Protein AF-A0A518H6C1-F1 (afdb_monomer_lite)

Foldseek 3Di:
DDPVVVVVLVLLLVLLVLLLVVLVCLLVFDWAFLCSNCSLLVVQLPLVCLLVLLLLLLVVLLVVCVVVVHDPQLNVLSVQLSVLSVVCVVPNDPVSLVVLVVSLVVLVCVQFDFDQDPVGTDTHGDDDLSSQLNSLSSVLVNDVVCSSVSNSVSLSSVQVVQDDDDDRGRHSSSSVSSVSSSVSSCVVSVPD

Organism: NCBI:txid2527974

Sequence (192 aa):
MSPKAKDQGDRKAALVEKLSALAEGLRRGEDLPISRVTPLKSLCQDREAAAPFALSLLRMVGRDLRAKRRPRRYRMLVEQAAK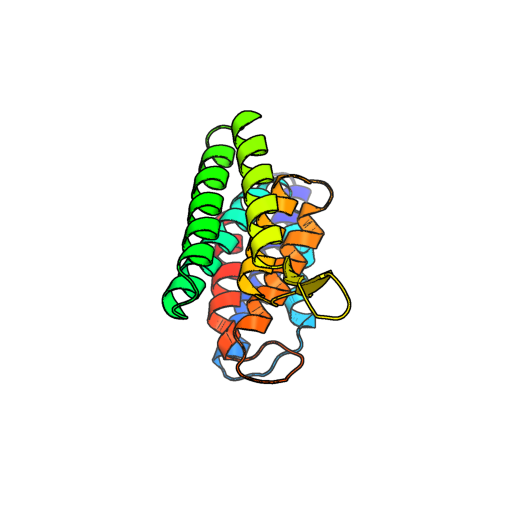VLQACLDKPSGALEGSLRSLLVEMDGERRQARPTNWGVFLIVVSNGLLRVAEACLKAVLDPARASSLLYGASVVYAELQGDGPGTGLRPSAATTIEEIARFWRDRYGIE

Structure (mmCIF, N/CA/C/O backbone):
data_AF-A0A518H6C1-F1
#
_entry.id   AF-A0A518H6C1-F1
#
loop_
_atom_site.group_PDB
_atom_site.id
_atom_site.type_symbol
_atom_site.label_atom_id
_atom_site.label_alt_id
_atom_site.label_comp_id
_atom_site.label_asym_id
_atom_site.label_entity_id
_atom_site.label_seq_id
_atom_site.pdbx_PDB_ins_code
_atom_site.Cartn_x
_atom_site.Cartn_y
_atom_site.Cartn_z
_atom_site.occupancy
_atom_site.B_iso_or_equiv
_atom_site.auth_seq_id
_atom_site.auth_comp_id
_atom_site.auth_asym_id
_atom_site.auth_atom_id
_atom_site.pdbx_PDB_model_num
ATOM 1 N N . MET A 1 1 ? -32.811 -6.222 -3.957 1.00 55.69 1 MET A N 1
ATOM 2 C CA . MET A 1 1 ? -31.576 -5.455 -4.239 1.00 55.69 1 MET A CA 1
ATOM 3 C C . MET A 1 1 ? -31.954 -4.264 -5.109 1.00 55.69 1 MET A C 1
ATOM 5 O O . MET A 1 1 ? -32.585 -4.480 -6.135 1.00 55.69 1 MET A O 1
ATOM 9 N N . SER A 1 2 ? -31.683 -3.026 -4.687 1.00 65.88 2 SER A N 1
ATOM 10 C CA . SER A 1 2 ? -32.112 -1.837 -5.443 1.00 65.88 2 SER A CA 1
ATOM 11 C C . SER A 1 2 ? -31.350 -1.715 -6.775 1.00 65.88 2 SER A C 1
ATOM 13 O O . SER A 1 2 ? -30.154 -2.014 -6.792 1.00 65.88 2 SER A O 1
ATOM 15 N N . PRO A 1 3 ? -31.970 -1.220 -7.866 1.00 69.62 3 PRO A N 1
ATOM 16 C CA . PRO A 1 3 ? -31.325 -1.094 -9.182 1.00 69.62 3 PRO A CA 1
ATOM 17 C C . PRO A 1 3 ? -29.981 -0.351 -9.140 1.00 69.62 3 PRO A C 1
ATOM 19 O O . PRO A 1 3 ? -29.014 -0.762 -9.769 1.00 69.62 3 PRO A O 1
ATOM 22 N N . LYS A 1 4 ? -29.892 0.687 -8.299 1.00 65.38 4 LYS A N 1
ATOM 23 C CA . LYS A 1 4 ? -28.681 1.491 -8.073 1.00 65.38 4 LYS A CA 1
ATOM 24 C C . LYS A 1 4 ? -27.532 0.714 -7.410 1.00 65.38 4 LYS A C 1
ATOM 26 O O . LYS A 1 4 ? -26.371 0.995 -7.678 1.00 65.38 4 LYS A O 1
ATOM 31 N N . ALA A 1 5 ? -27.849 -0.250 -6.544 1.00 67.44 5 ALA A N 1
ATOM 32 C CA . ALA A 1 5 ? -26.846 -1.086 -5.883 1.00 67.44 5 ALA A CA 1
ATOM 33 C C . ALA A 1 5 ? -26.281 -2.142 -6.844 1.00 67.44 5 ALA A C 1
ATOM 35 O O . ALA A 1 5 ? -25.086 -2.421 -6.809 1.00 67.44 5 ALA A O 1
ATOM 36 N N . LYS A 1 6 ? -27.131 -2.676 -7.734 1.00 72.50 6 LYS A N 1
ATOM 37 C CA . LYS A 1 6 ? -26.714 -3.592 -8.801 1.00 72.50 6 LYS A CA 1
ATOM 38 C C . LYS A 1 6 ? -25.780 -2.894 -9.800 1.00 72.50 6 LYS A C 1
ATOM 40 O O . LYS A 1 6 ? -24.670 -3.362 -10.006 1.00 72.50 6 LYS A O 1
ATOM 45 N N . ASP A 1 7 ? -26.167 -1.712 -10.282 1.00 78.75 7 ASP A N 1
ATOM 46 C CA . ASP A 1 7 ? -25.362 -0.891 -11.204 1.00 78.75 7 ASP A CA 1
ATOM 47 C C . ASP A 1 7 ? -23.981 -0.510 -10.627 1.00 78.75 7 ASP A C 1
ATOM 49 O O . ASP A 1 7 ? -22.952 -0.564 -11.304 1.00 78.75 7 ASP A O 1
ATOM 53 N N . GLN A 1 8 ? -23.917 -0.192 -9.329 1.00 79.56 8 GLN A N 1
ATOM 54 C CA . GLN A 1 8 ? -22.647 0.099 -8.661 1.00 79.56 8 GLN A CA 1
ATOM 55 C C . GLN A 1 8 ? -21.746 -1.141 -8.519 1.00 79.56 8 GLN A C 1
ATOM 57 O O . GLN A 1 8 ? -20.524 -1.010 -8.627 1.00 79.56 8 GLN A O 1
ATOM 62 N N . GLY A 1 9 ? -22.328 -2.320 -8.276 1.00 82.00 9 GLY A N 1
ATOM 63 C CA . GLY A 1 9 ? -21.611 -3.597 -8.236 1.00 82.00 9 GLY A CA 1
ATOM 64 C C . GLY A 1 9 ? -21.019 -3.958 -9.598 1.00 82.00 9 GLY A C 1
ATOM 65 O O . GLY A 1 9 ? -19.811 -4.171 -9.698 1.00 82.00 9 GLY A O 1
ATOM 66 N N . ASP A 1 10 ? -21.833 -3.892 -10.652 1.00 87.31 10 ASP A N 1
ATOM 67 C CA . ASP A 1 10 ? -21.425 -4.193 -12.030 1.00 87.31 10 ASP A CA 1
ATOM 68 C C . ASP A 1 10 ? -20.291 -3.261 -12.492 1.00 87.31 10 ASP A C 1
ATOM 70 O O . ASP A 1 10 ? -19.295 -3.689 -13.084 1.00 87.31 10 ASP A O 1
ATOM 74 N N . ARG A 1 11 ? -20.369 -1.972 -12.132 1.00 90.62 11 ARG A N 1
ATOM 75 C CA . ARG A 1 11 ? -19.299 -1.007 -12.411 1.00 90.62 11 ARG A CA 1
ATOM 76 C C . ARG A 1 11 ? -17.998 -1.344 -11.682 1.00 90.62 11 ARG A C 1
ATOM 78 O O . ARG A 1 11 ? -16.927 -1.191 -12.270 1.00 90.62 11 ARG A O 1
ATOM 85 N N . LYS A 1 12 ? -18.060 -1.749 -10.409 1.00 92.31 12 LYS A N 1
ATOM 86 C CA . LYS A 1 12 ? -16.871 -2.154 -9.638 1.00 92.31 12 LYS A CA 1
ATOM 87 C C . LYS A 1 12 ? -16.239 -3.407 -10.244 1.00 92.31 12 LYS A C 1
ATOM 89 O O . LYS A 1 12 ? -15.029 -3.399 -10.460 1.00 92.31 12 LYS A O 1
ATOM 94 N N . ALA A 1 13 ? -17.044 -4.402 -10.614 1.00 93.19 13 ALA A N 1
ATOM 95 C CA . ALA A 1 13 ? -16.579 -5.605 -11.300 1.00 93.19 13 ALA A CA 1
ATOM 96 C C . ALA A 1 13 ? -15.836 -5.271 -12.600 1.00 93.19 13 ALA A C 1
ATOM 98 O O . ALA A 1 13 ? -14.681 -5.652 -12.768 1.00 93.19 13 ALA A O 1
ATOM 99 N N . ALA A 1 14 ? -16.415 -4.425 -13.455 1.00 95.31 14 ALA A N 1
ATOM 100 C CA . ALA A 1 14 ? -15.766 -4.001 -14.695 1.00 95.31 14 ALA A CA 1
ATOM 101 C C . ALA A 1 14 ? -14.419 -3.276 -14.479 1.00 95.31 14 ALA A C 1
ATOM 103 O O . ALA A 1 14 ? -13.531 -3.340 -15.330 1.00 95.31 14 ALA A O 1
ATOM 104 N N . LEU A 1 15 ? -14.245 -2.552 -13.366 1.00 95.75 15 LEU A N 1
ATOM 105 C CA . LEU A 1 15 ? -12.967 -1.914 -13.028 1.00 95.75 15 LEU A CA 1
ATOM 106 C C . LEU A 1 15 ? -11.919 -2.937 -12.576 1.00 95.75 15 LEU A C 1
ATOM 108 O O . LEU A 1 15 ? -10.757 -2.805 -12.958 1.00 95.75 15 LEU A O 1
ATOM 112 N N . VAL A 1 16 ? -12.322 -3.938 -11.792 1.00 95.50 16 VAL A N 1
ATOM 113 C CA . VAL A 1 16 ? -11.446 -5.035 -11.353 1.00 95.50 16 VAL A CA 1
ATOM 114 C C . VAL A 1 16 ? -11.018 -5.893 -12.542 1.00 95.50 16 VAL A C 1
ATOM 116 O O . VAL A 1 16 ? -9.831 -6.188 -12.680 1.00 95.50 16 VAL A O 1
ATOM 119 N N . GLU A 1 17 ? -11.928 -6.184 -13.470 1.00 95.31 17 GLU A N 1
ATOM 120 C CA . GLU A 1 17 ? -11.607 -6.904 -14.707 1.00 95.31 17 GLU A CA 1
ATOM 121 C C . GLU A 1 17 ? -10.600 -6.148 -15.576 1.00 95.31 17 GLU A C 1
ATOM 123 O O . GLU A 1 17 ? -9.641 -6.732 -16.078 1.00 95.31 17 GLU A O 1
ATOM 128 N N . LYS A 1 18 ? -10.714 -4.817 -15.670 1.00 95.94 18 LYS A N 1
ATOM 129 C CA . LYS A 1 18 ? -9.703 -3.998 -16.361 1.00 95.94 18 LYS A CA 1
ATOM 130 C C . LYS A 1 18 ? -8.313 -4.112 -15.732 1.00 95.94 18 LYS A C 1
ATOM 132 O O . LYS A 1 18 ? -7.327 -4.055 -16.461 1.00 95.94 18 LYS A O 1
ATOM 137 N N . LEU A 1 19 ? -8.213 -4.252 -14.408 1.00 95.50 19 LEU A N 1
ATOM 138 C CA . LEU A 1 19 ? -6.927 -4.457 -13.731 1.00 95.50 19 LEU A CA 1
ATOM 139 C C . LEU A 1 19 ? -6.386 -5.872 -13.939 1.00 95.50 19 LEU A C 1
ATOM 141 O O . LEU A 1 19 ? -5.183 -6.040 -14.121 1.00 95.50 19 LEU A O 1
ATOM 145 N N . SER A 1 20 ? -7.259 -6.873 -13.963 1.00 95.38 20 SER A N 1
ATOM 146 C CA . SER A 1 20 ? -6.880 -8.258 -14.258 1.00 95.38 20 SER A CA 1
ATOM 147 C C . SER A 1 20 ? -6.347 -8.389 -15.685 1.00 95.38 20 SER A C 1
ATOM 149 O O . SER A 1 20 ? -5.235 -8.875 -15.882 1.00 95.38 20 SER A O 1
ATOM 151 N N . ALA A 1 21 ? -7.062 -7.831 -16.666 1.00 95.31 21 ALA A N 1
ATOM 152 C CA . ALA A 1 21 ? -6.620 -7.780 -18.057 1.00 95.31 21 ALA A CA 1
ATOM 153 C C . ALA A 1 21 ? -5.299 -7.005 -18.220 1.00 95.31 21 ALA A C 1
ATOM 155 O O . ALA A 1 21 ? -4.449 -7.375 -19.031 1.00 95.31 21 ALA A O 1
ATOM 156 N N . LEU A 1 22 ? -5.096 -5.949 -17.422 1.00 94.50 22 LEU A N 1
ATOM 157 C CA . LEU A 1 22 ? -3.829 -5.223 -17.374 1.00 94.50 22 LEU A CA 1
ATOM 158 C C . LEU A 1 22 ? -2.685 -6.126 -16.893 1.00 94.50 22 LEU A C 1
ATOM 160 O O . LEU A 1 22 ? -1.637 -6.158 -17.530 1.00 94.50 22 LEU A O 1
ATOM 164 N N . ALA A 1 23 ? -2.882 -6.887 -15.812 1.00 94.56 23 ALA A N 1
ATOM 165 C CA . ALA A 1 23 ? -1.883 -7.838 -15.327 1.00 94.56 23 ALA A CA 1
ATOM 166 C C . ALA A 1 23 ? -1.566 -8.932 -16.362 1.00 94.56 23 ALA A C 1
ATOM 168 O O . ALA A 1 23 ? -0.407 -9.303 -16.533 1.00 94.56 23 ALA A O 1
ATOM 169 N N . GLU A 1 24 ? -2.574 -9.426 -17.083 1.00 95.12 24 GLU A N 1
ATOM 170 C CA . GLU A 1 24 ? -2.383 -10.397 -18.164 1.00 95.12 24 GLU A CA 1
ATOM 171 C C . GLU A 1 24 ? -1.581 -9.838 -19.338 1.00 95.12 24 GLU A C 1
ATOM 173 O O . GLU A 1 24 ? -0.688 -10.524 -19.830 1.00 95.12 24 GLU A O 1
ATOM 178 N N . GLY A 1 25 ? -1.851 -8.599 -19.761 1.00 93.38 25 GLY A N 1
ATOM 179 C CA . GLY A 1 25 ? -1.046 -7.929 -20.786 1.00 93.38 25 GLY A CA 1
ATOM 180 C C . GLY A 1 25 ? 0.421 -7.825 -20.378 1.00 93.38 25 GLY A C 1
ATOM 181 O O . GLY A 1 25 ? 1.306 -8.241 -21.123 1.00 93.38 25 GLY A O 1
ATOM 182 N N . LEU A 1 26 ? 0.684 -7.397 -19.140 1.00 93.19 26 LEU A N 1
ATOM 183 C CA . LEU A 1 26 ? 2.046 -7.343 -18.601 1.00 93.19 26 LEU A CA 1
ATOM 184 C C . LEU A 1 26 ? 2.709 -8.733 -18.567 1.00 93.19 26 LEU A C 1
ATOM 186 O O . LEU A 1 26 ? 3.878 -8.859 -18.922 1.00 93.19 26 LEU A O 1
ATOM 190 N N . ARG A 1 27 ? 1.974 -9.799 -18.214 1.00 93.19 27 ARG A N 1
ATOM 191 C CA . ARG A 1 27 ? 2.492 -11.184 -18.263 1.00 93.19 27 ARG A CA 1
ATOM 192 C C . ARG A 1 27 ? 2.861 -11.645 -19.668 1.00 93.19 27 ARG A C 1
ATOM 194 O O . ARG A 1 27 ? 3.798 -12.425 -19.809 1.00 93.19 27 ARG A O 1
ATOM 201 N N . ARG A 1 28 ? 2.150 -11.174 -20.694 1.00 94.31 28 ARG A N 1
ATOM 202 C CA . ARG A 1 28 ? 2.491 -11.433 -22.102 1.00 94.31 28 ARG A CA 1
ATOM 203 C C . ARG A 1 28 ? 3.724 -10.657 -22.574 1.00 94.31 28 ARG A C 1
ATOM 205 O O . ARG A 1 28 ? 4.12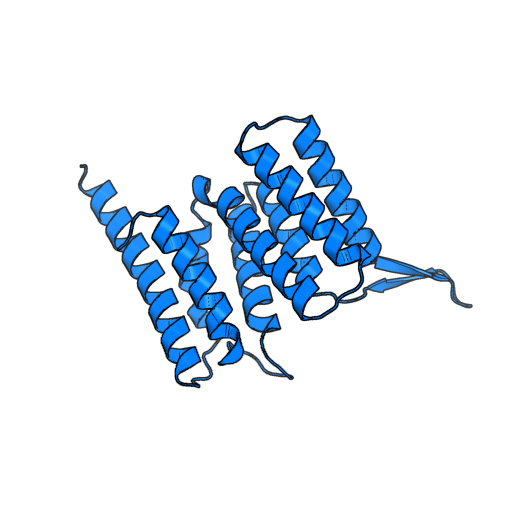6 -10.818 -23.720 1.00 94.31 28 ARG A O 1
ATOM 212 N N . GLY A 1 29 ? 4.338 -9.850 -21.707 1.00 89.94 29 GLY A N 1
ATOM 213 C CA . GLY A 1 29 ? 5.514 -9.053 -22.038 1.00 89.94 29 GLY A CA 1
ATOM 214 C C . GLY A 1 29 ? 5.180 -7.681 -22.624 1.00 89.94 29 GLY A C 1
ATOM 215 O O . GLY A 1 29 ? 6.072 -7.036 -23.164 1.00 89.94 29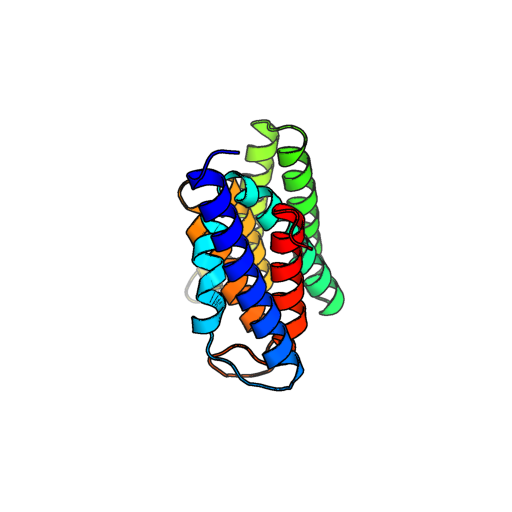 GLY A O 1
ATOM 216 N N . GLU A 1 30 ? 3.926 -7.227 -22.538 1.00 88.69 30 GLU A N 1
ATOM 217 C CA . GLU A 1 30 ? 3.533 -5.908 -23.038 1.00 88.69 30 GLU A CA 1
ATOM 218 C C . GLU A 1 30 ? 4.073 -4.795 -22.123 1.00 88.69 30 GLU A C 1
ATOM 220 O O . GLU A 1 30 ? 3.915 -4.852 -20.902 1.00 88.69 30 GLU A O 1
ATOM 225 N N . ASP A 1 31 ? 4.652 -3.747 -22.711 1.00 85.12 31 ASP A N 1
ATOM 226 C CA . ASP A 1 31 ? 4.894 -2.480 -22.020 1.00 85.12 31 ASP A CA 1
ATOM 227 C C . ASP A 1 31 ? 3.641 -1.610 -22.132 1.00 85.12 31 ASP A C 1
ATOM 229 O O . ASP A 1 31 ? 3.201 -1.247 -23.228 1.00 85.12 31 ASP A O 1
ATOM 233 N N . LEU A 1 32 ? 3.041 -1.271 -20.992 1.00 87.19 32 LEU A N 1
ATOM 234 C CA . LEU A 1 32 ? 1.755 -0.578 -20.958 1.00 87.19 32 LEU A CA 1
ATOM 235 C C . LEU A 1 32 ? 1.891 0.799 -20.305 1.00 87.19 32 LEU A C 1
ATOM 237 O O . LEU A 1 32 ? 2.590 0.954 -19.301 1.00 87.19 32 LEU A O 1
ATOM 241 N N . PRO A 1 33 ? 1.214 1.839 -20.825 1.00 87.12 33 PRO A N 1
ATOM 242 C CA . PRO A 1 33 ? 1.335 3.169 -20.252 1.00 87.12 33 PRO A CA 1
ATOM 243 C C . PRO A 1 33 ? 0.740 3.193 -18.842 1.00 87.12 33 PRO A C 1
ATOM 245 O O . PRO A 1 33 ? -0.321 2.617 -18.593 1.00 87.12 33 PRO A O 1
ATOM 248 N N . ILE A 1 34 ? 1.381 3.924 -17.925 1.00 84.56 34 ILE A N 1
ATOM 249 C CA . ILE A 1 34 ? 0.948 4.003 -16.519 1.00 84.56 34 ILE A CA 1
ATOM 250 C C . ILE A 1 34 ? -0.491 4.526 -16.375 1.00 84.56 34 ILE A C 1
ATOM 252 O O . ILE A 1 34 ? -1.206 4.166 -15.447 1.00 84.56 34 ILE A O 1
ATOM 256 N N . SER A 1 35 ? -0.989 5.298 -17.347 1.00 85.81 35 SER A N 1
ATOM 257 C CA . SER A 1 35 ? -2.387 5.743 -17.400 1.00 85.81 35 SER A CA 1
ATOM 258 C C . SER A 1 35 ? -3.406 4.590 -17.425 1.00 85.81 35 SER A C 1
ATOM 260 O O . SER A 1 35 ? -4.571 4.797 -17.077 1.00 85.81 35 SER A O 1
ATOM 262 N N . ARG A 1 36 ? -2.996 3.360 -17.763 1.00 88.56 36 ARG A N 1
ATOM 263 C CA . ARG A 1 36 ? -3.854 2.167 -17.714 1.00 88.56 36 ARG A CA 1
ATOM 264 C C . ARG A 1 36 ? -4.229 1.743 -16.292 1.00 88.56 36 ARG A C 1
ATOM 266 O O . ARG A 1 36 ? -5.240 1.065 -16.150 1.00 88.56 36 ARG A O 1
ATOM 273 N N . VAL A 1 37 ? -3.524 2.196 -15.244 1.00 89.44 37 VAL A N 1
ATOM 274 C CA . VAL A 1 37 ? -3.939 1.944 -13.845 1.00 89.44 37 VAL A CA 1
ATOM 275 C C . VAL A 1 37 ? -5.029 2.894 -13.336 1.00 89.44 37 VAL A C 1
ATOM 277 O O . VAL A 1 37 ? -5.435 2.814 -12.179 1.00 89.44 37 VAL A O 1
ATOM 280 N N . THR A 1 38 ? -5.565 3.775 -14.184 1.00 90.81 38 THR A N 1
ATOM 281 C CA . THR A 1 38 ? -6.670 4.681 -13.825 1.00 90.81 38 THR A CA 1
ATOM 282 C C . THR A 1 38 ? -7.912 4.018 -13.210 1.00 90.81 38 THR A C 1
ATOM 284 O O . THR A 1 38 ? -8.529 4.689 -12.377 1.00 90.81 38 THR A O 1
ATOM 287 N N . PRO A 1 39 ? -8.280 2.743 -13.482 1.00 94.00 39 PRO A N 1
ATOM 288 C CA . PRO A 1 39 ? -9.350 2.075 -12.737 1.00 94.00 39 PRO A CA 1
ATOM 289 C C . PRO A 1 39 ? -9.138 2.087 -11.215 1.00 94.00 39 PRO A C 1
ATOM 291 O O . PRO A 1 39 ? -10.105 2.252 -10.469 1.00 94.00 39 PRO A O 1
ATOM 294 N N . LEU A 1 40 ? -7.882 2.032 -10.743 1.00 93.38 40 LEU A N 1
ATOM 295 C CA . LEU A 1 40 ? -7.559 2.135 -9.314 1.00 93.38 40 LEU A CA 1
ATOM 296 C C . LEU A 1 40 ? -8.004 3.451 -8.701 1.00 93.38 40 LEU A C 1
ATOM 298 O O . LEU A 1 40 ? -8.383 3.477 -7.536 1.00 93.38 40 LEU A O 1
ATOM 302 N N . LYS A 1 41 ? -7.999 4.545 -9.467 1.00 93.25 41 LYS A N 1
ATOM 303 C CA . LYS A 1 41 ? -8.435 5.845 -8.955 1.00 93.25 41 LYS A CA 1
ATOM 304 C C . LYS A 1 41 ? -9.887 5.784 -8.488 1.00 93.25 41 LYS A C 1
ATOM 306 O O . LYS A 1 41 ? -10.200 6.338 -7.441 1.00 93.25 41 LYS A O 1
ATOM 311 N N . SER A 1 42 ? -10.753 5.107 -9.242 1.00 93.94 42 SER A N 1
ATOM 312 C CA . SER A 1 42 ? -12.159 4.918 -8.875 1.00 93.94 42 SER A CA 1
ATOM 313 C C . SER A 1 42 ? -12.331 3.920 -7.733 1.00 93.94 42 SER A C 1
ATOM 315 O O . SER A 1 42 ? -13.126 4.173 -6.837 1.00 93.94 42 SER A O 1
ATOM 317 N N . LEU A 1 43 ? -11.570 2.824 -7.720 1.00 95.06 43 LEU A N 1
ATOM 318 C CA . LEU A 1 43 ? -11.639 1.827 -6.645 1.00 95.06 43 LEU A CA 1
ATOM 319 C C . LEU A 1 43 ? -11.203 2.424 -5.296 1.00 95.06 43 LEU A C 1
ATOM 321 O O . LEU A 1 43 ? -11.918 2.311 -4.305 1.00 95.06 43 LEU A O 1
ATOM 325 N N . CYS A 1 44 ? -10.112 3.195 -5.276 1.00 95.94 44 CYS A N 1
ATOM 326 C CA . CYS A 1 44 ? -9.624 3.896 -4.085 1.00 95.94 44 CYS A CA 1
ATOM 327 C C . CYS A 1 44 ? -10.589 4.972 -3.544 1.00 95.94 44 CYS A C 1
ATOM 329 O O . CYS A 1 44 ? -10.306 5.558 -2.503 1.00 95.94 44 CYS A O 1
ATOM 331 N N . GLN A 1 45 ? -11.693 5.301 -4.226 1.00 94.50 45 GLN A N 1
ATOM 332 C CA . GLN A 1 45 ? -12.736 6.180 -3.667 1.00 94.50 45 GLN A CA 1
ATOM 333 C C . GLN A 1 45 ? -13.615 5.465 -2.632 1.00 94.50 45 GLN A C 1
ATOM 335 O O . GLN A 1 45 ? -14.346 6.123 -1.891 1.00 94.50 45 GLN A O 1
ATOM 340 N N . ASP A 1 46 ? -13.540 4.136 -2.564 1.00 93.81 46 ASP A N 1
ATOM 341 C CA . ASP A 1 46 ? -14.227 3.335 -1.563 1.00 93.81 46 ASP A CA 1
ATOM 342 C C . ASP A 1 46 ? -13.585 3.531 -0.180 1.00 93.81 46 ASP A C 1
ATOM 344 O O . ASP A 1 46 ? -12.523 2.986 0.134 1.00 93.81 46 ASP A O 1
ATOM 348 N N . ARG A 1 47 ? -14.235 4.353 0.650 1.00 91.62 47 ARG A N 1
ATOM 349 C CA . ARG A 1 47 ? -13.739 4.721 1.984 1.00 91.62 47 ARG A CA 1
ATOM 350 C C . ARG A 1 47 ? -13.644 3.525 2.924 1.00 91.62 47 ARG A C 1
ATOM 352 O O . ARG A 1 47 ? -12.715 3.469 3.722 1.00 91.62 47 ARG A O 1
ATOM 359 N N . GLU A 1 48 ? -14.562 2.569 2.816 1.00 92.44 48 GLU A N 1
ATOM 360 C CA . GLU A 1 48 ? -14.550 1.368 3.657 1.00 92.44 48 GLU A CA 1
ATOM 361 C C . GLU A 1 48 ? -13.406 0.427 3.274 1.00 92.44 48 GLU A C 1
ATOM 363 O O . GLU A 1 48 ? -12.884 -0.302 4.114 1.00 92.44 48 GLU A O 1
ATOM 368 N N . ALA A 1 49 ? -12.997 0.434 2.004 1.00 95.25 49 ALA A N 1
ATOM 369 C CA . ALA A 1 49 ? -11.869 -0.357 1.534 1.00 95.25 49 ALA A CA 1
ATOM 370 C C . ALA A 1 49 ? -10.506 0.311 1.781 1.00 95.25 49 ALA A C 1
ATOM 372 O O . ALA A 1 49 ? -9.490 -0.373 1.694 1.00 95.25 49 ALA A O 1
ATOM 373 N N . ALA A 1 50 ? -10.452 1.605 2.116 1.00 95.25 50 ALA A N 1
ATOM 374 C CA . ALA A 1 50 ? -9.200 2.358 2.195 1.00 95.25 50 ALA A CA 1
ATOM 375 C C . ALA A 1 50 ? -8.193 1.771 3.200 1.00 95.25 50 ALA A C 1
ATOM 377 O O . ALA A 1 50 ? -7.051 1.493 2.837 1.00 95.25 50 ALA A O 1
ATOM 378 N N . ALA A 1 51 ? -8.603 1.547 4.451 1.00 95.38 51 ALA A N 1
ATOM 379 C CA . ALA A 1 51 ? -7.709 1.007 5.475 1.00 95.38 51 ALA A CA 1
ATOM 380 C C . ALA A 1 51 ? -7.343 -0.480 5.242 1.00 95.38 51 ALA A C 1
ATOM 382 O O . ALA A 1 51 ? -6.154 -0.805 5.321 1.00 95.38 51 ALA A O 1
ATOM 383 N N . PRO A 1 52 ? -8.280 -1.375 4.859 1.00 97.50 52 PRO A N 1
ATOM 384 C CA . PRO A 1 52 ? -7.931 -2.730 4.423 1.00 97.50 52 PRO A CA 1
ATOM 385 C C . PRO A 1 52 ? -6.966 -2.753 3.228 1.00 97.50 52 PRO A C 1
ATOM 387 O O . PRO A 1 52 ? -6.018 -3.541 3.207 1.00 97.50 52 PRO A O 1
ATOM 390 N N . PHE A 1 53 ? -7.155 -1.859 2.254 1.00 98.06 53 PHE A N 1
ATOM 391 C CA . PHE A 1 53 ? -6.281 -1.765 1.088 1.00 98.06 53 PHE A CA 1
ATOM 392 C C . PHE A 1 53 ? -4.888 -1.256 1.461 1.00 98.06 53 PHE A C 1
ATOM 394 O O . PHE A 1 53 ? -3.887 -1.830 1.035 1.00 98.06 53 PHE A O 1
ATOM 401 N N . ALA A 1 54 ? -4.809 -0.236 2.320 1.00 97.88 54 ALA A N 1
ATOM 402 C CA . ALA A 1 54 ? -3.556 0.268 2.878 1.00 97.88 54 ALA A CA 1
ATOM 403 C C . ALA A 1 54 ? -2.760 -0.846 3.579 1.00 97.88 54 ALA A C 1
ATOM 405 O O . ALA A 1 54 ? -1.545 -0.957 3.402 1.00 97.88 54 ALA A O 1
ATOM 406 N N . LEU A 1 55 ? -3.441 -1.709 4.338 1.00 98.12 55 LEU A N 1
ATOM 407 C CA . LEU A 1 55 ? -2.817 -2.858 4.984 1.00 98.12 55 LEU A CA 1
ATOM 408 C C . LEU A 1 55 ? -2.326 -3.899 3.973 1.00 98.12 55 LEU A C 1
ATOM 410 O O . LEU A 1 55 ? -1.216 -4.416 4.123 1.00 98.12 55 LEU A O 1
ATOM 414 N N . SER A 1 56 ? -3.122 -4.192 2.942 1.00 97.88 56 SER A N 1
ATOM 415 C CA . SER A 1 56 ? -2.711 -5.082 1.853 1.00 97.88 56 SER A CA 1
ATOM 416 C C . SER A 1 56 ? -1.431 -4.569 1.182 1.00 97.88 56 SER A C 1
ATOM 418 O O . SER A 1 56 ? -0.433 -5.291 1.118 1.00 97.88 56 SER A O 1
ATOM 420 N N . LEU A 1 57 ? -1.395 -3.283 0.808 1.00 97.31 57 LEU A N 1
ATOM 421 C CA . LEU A 1 57 ? -0.208 -2.627 0.250 1.00 97.31 57 LEU A CA 1
ATOM 422 C C . LEU A 1 57 ? 1.004 -2.713 1.186 1.00 97.31 57 LEU A C 1
ATOM 424 O O . LEU A 1 57 ? 2.087 -3.093 0.743 1.00 97.31 57 LEU A O 1
ATOM 428 N N . LEU A 1 58 ? 0.843 -2.436 2.485 1.00 96.69 58 LEU A N 1
ATOM 429 C CA . LEU A 1 58 ? 1.933 -2.557 3.462 1.00 96.69 58 LEU A CA 1
ATOM 430 C C . LEU A 1 58 ? 2.501 -3.978 3.541 1.00 96.69 58 LEU A C 1
ATOM 432 O O . LEU A 1 58 ? 3.717 -4.152 3.650 1.00 96.69 58 LEU A O 1
ATOM 436 N N . ARG A 1 59 ? 1.648 -5.003 3.466 1.00 97.69 59 ARG A N 1
ATOM 437 C CA . ARG A 1 59 ? 2.085 -6.407 3.466 1.00 97.69 59 ARG A CA 1
ATOM 438 C C . ARG A 1 59 ? 2.868 -6.755 2.203 1.00 97.69 59 ARG A C 1
ATOM 440 O O . ARG A 1 59 ? 3.893 -7.433 2.308 1.00 97.69 59 ARG A O 1
ATOM 447 N N . MET A 1 60 ? 2.429 -6.274 1.039 1.00 95.94 60 MET A N 1
ATOM 448 C CA . MET A 1 60 ? 3.164 -6.425 -0.223 1.00 95.94 60 MET A CA 1
ATOM 449 C C . MET A 1 60 ? 4.544 -5.756 -0.134 1.00 95.94 60 MET A C 1
ATOM 451 O O . MET A 1 60 ? 5.566 -6.421 -0.304 1.00 95.94 60 MET A O 1
ATOM 455 N N . VAL A 1 61 ? 4.593 -4.493 0.301 1.00 95.25 61 VAL A N 1
ATOM 456 C CA . VAL A 1 61 ? 5.845 -3.754 0.534 1.00 95.25 61 VAL A CA 1
ATOM 457 C C . VAL A 1 61 ? 6.767 -4.493 1.509 1.00 95.25 61 VAL A C 1
ATOM 459 O O . VAL A 1 61 ? 7.967 -4.605 1.263 1.00 95.25 61 VAL A O 1
ATOM 462 N N . GLY A 1 62 ? 6.231 -5.029 2.608 1.00 95.25 62 GLY A N 1
ATOM 463 C CA . GLY A 1 62 ? 7.004 -5.803 3.579 1.00 95.25 62 GLY A CA 1
ATOM 464 C C . GLY A 1 62 ? 7.636 -7.062 2.975 1.00 95.25 62 GLY A C 1
ATOM 465 O O . GLY A 1 62 ? 8.798 -7.361 3.268 1.00 95.25 62 GLY A O 1
ATOM 466 N N . ARG A 1 63 ? 6.914 -7.780 2.099 1.00 95.25 63 ARG A N 1
ATOM 467 C CA . ARG A 1 63 ? 7.465 -8.926 1.352 1.00 95.25 63 ARG A CA 1
ATOM 468 C C . ARG A 1 63 ? 8.609 -8.491 0.436 1.00 95.25 63 ARG A C 1
ATOM 470 O O . ARG A 1 63 ? 9.679 -9.094 0.501 1.00 95.25 63 ARG A O 1
ATOM 477 N N . ASP A 1 64 ? 8.444 -7.400 -0.303 1.00 92.25 64 ASP A N 1
ATOM 478 C CA . ASP A 1 64 ? 9.478 -6.900 -1.216 1.00 92.25 64 ASP A CA 1
ATOM 479 C C . ASP A 1 64 ? 10.718 -6.376 -0.499 1.00 92.25 64 ASP A C 1
ATOM 481 O O . ASP A 1 64 ? 11.841 -6.622 -0.938 1.00 92.25 64 ASP A O 1
ATOM 485 N N . LEU A 1 65 ? 10.553 -5.676 0.627 1.00 91.56 65 LEU A N 1
ATOM 486 C CA . LEU A 1 65 ? 11.686 -5.226 1.438 1.00 91.56 65 LEU A CA 1
ATOM 487 C C . LEU A 1 65 ? 12.524 -6.416 1.930 1.00 91.56 65 LEU A C 1
ATOM 489 O O . LEU A 1 65 ? 13.753 -6.309 1.998 1.00 91.56 65 LEU A O 1
ATOM 493 N N . ARG A 1 66 ? 11.880 -7.547 2.257 1.00 92.19 66 ARG A N 1
ATOM 494 C CA . ARG A 1 66 ? 12.561 -8.801 2.617 1.00 92.19 66 ARG A CA 1
ATOM 495 C C . ARG A 1 66 ? 13.248 -9.437 1.412 1.00 92.19 66 ARG A C 1
ATOM 497 O O . ARG A 1 66 ? 14.443 -9.711 1.501 1.00 92.19 66 ARG A O 1
ATOM 504 N N . ALA A 1 67 ? 12.536 -9.607 0.300 1.00 90.50 67 ALA A N 1
ATOM 505 C CA . ALA A 1 67 ? 13.071 -10.220 -0.916 1.00 90.50 67 ALA A CA 1
ATOM 506 C C . ALA A 1 67 ? 14.280 -9.445 -1.471 1.00 90.50 67 ALA A C 1
ATOM 508 O O . ALA A 1 67 ? 15.325 -10.028 -1.747 1.00 90.50 67 ALA A O 1
ATOM 509 N N . LYS A 1 68 ? 14.189 -8.110 -1.517 1.00 87.94 68 LYS A N 1
ATOM 510 C CA . LYS A 1 68 ? 15.249 -7.202 -1.995 1.00 87.94 68 LYS A CA 1
ATOM 511 C C . LYS A 1 68 ? 16.337 -6.926 -0.938 1.00 87.94 68 LYS A C 1
ATOM 513 O O . LYS A 1 68 ? 17.119 -5.993 -1.106 1.00 87.94 68 LYS A O 1
ATOM 518 N N . ARG A 1 69 ? 16.364 -7.682 0.175 1.00 88.19 69 ARG A N 1
ATOM 519 C CA . ARG A 1 69 ? 17.336 -7.583 1.291 1.00 88.19 69 ARG A CA 1
ATOM 520 C C . ARG A 1 69 ? 17.596 -6.144 1.764 1.00 88.19 69 ARG A C 1
ATOM 522 O O . ARG A 1 69 ? 18.724 -5.766 2.076 1.00 88.19 69 ARG A O 1
ATOM 529 N N . ARG A 1 70 ? 16.544 -5.322 1.827 1.00 87.44 70 ARG A N 1
ATOM 530 C CA . ARG A 1 70 ? 16.647 -3.914 2.239 1.00 87.44 70 ARG A CA 1
ATOM 531 C C . ARG A 1 70 ? 17.053 -3.796 3.720 1.00 87.44 70 ARG A C 1
ATOM 533 O O . ARG A 1 70 ? 16.864 -4.756 4.485 1.00 87.44 70 ARG A O 1
ATOM 540 N N . PRO A 1 71 ? 17.589 -2.632 4.150 1.00 90.25 71 PRO A N 1
ATOM 541 C CA . PRO A 1 71 ? 18.015 -2.408 5.529 1.00 90.25 71 PRO A CA 1
ATOM 542 C C . PRO A 1 71 ? 17.005 -2.919 6.559 1.00 90.25 71 PRO A C 1
ATOM 544 O O . PRO A 1 71 ? 15.793 -2.736 6.413 1.00 90.25 71 PRO A O 1
ATOM 547 N N . ARG A 1 72 ? 17.510 -3.579 7.611 1.00 90.62 72 ARG A N 1
ATOM 548 C CA . ARG A 1 72 ? 16.685 -4.192 8.670 1.00 90.62 72 ARG A CA 1
ATOM 549 C C . ARG A 1 72 ? 15.696 -3.191 9.265 1.00 90.62 72 ARG A C 1
ATOM 551 O O . ARG A 1 72 ? 14.545 -3.540 9.496 1.00 90.62 72 ARG A O 1
ATOM 558 N N . ARG A 1 73 ? 16.133 -1.944 9.441 1.00 92.00 73 ARG A N 1
ATOM 559 C CA . ARG A 1 73 ? 15.321 -0.855 9.978 1.00 92.00 73 ARG A CA 1
ATOM 560 C C . ARG A 1 73 ? 14.054 -0.592 9.158 1.00 92.00 73 ARG A C 1
ATOM 562 O O . ARG A 1 73 ? 12.977 -0.514 9.735 1.00 92.00 73 ARG A O 1
ATOM 569 N N . TYR A 1 74 ? 14.146 -0.566 7.827 1.00 92.19 74 TYR A N 1
ATOM 570 C CA . TYR A 1 74 ? 12.981 -0.355 6.956 1.00 92.19 74 TYR A CA 1
ATOM 571 C C . TYR A 1 74 ? 11.981 -1.503 7.058 1.00 92.19 74 TYR A C 1
ATOM 573 O O . TYR A 1 74 ? 10.778 -1.275 7.137 1.00 92.19 74 TYR A O 1
ATOM 581 N N . ARG A 1 75 ? 12.489 -2.741 7.100 1.00 93.88 75 ARG A N 1
ATOM 582 C CA . ARG A 1 75 ? 11.660 -3.936 7.292 1.00 93.88 75 ARG A CA 1
ATOM 583 C C . ARG A 1 75 ? 10.898 -3.865 8.614 1.00 93.88 75 ARG A C 1
ATOM 585 O O . ARG A 1 75 ? 9.686 -4.034 8.611 1.00 93.88 75 ARG A O 1
ATOM 592 N N . MET A 1 76 ? 11.589 -3.524 9.703 1.00 95.06 76 MET A N 1
ATOM 593 C CA . MET A 1 76 ? 10.976 -3.379 11.027 1.00 95.06 76 MET A CA 1
ATOM 594 C C . MET A 1 76 ? 9.886 -2.303 11.055 1.00 95.06 76 MET A C 1
ATOM 596 O O . MET A 1 76 ? 8.811 -2.558 11.586 1.00 95.06 76 MET A O 1
ATOM 600 N N . LEU A 1 77 ? 10.130 -1.130 10.459 1.00 95.88 77 LEU A N 1
ATOM 601 C CA . LEU A 1 77 ? 9.141 -0.047 10.423 1.00 95.88 77 LEU A CA 1
ATOM 602 C C . LEU A 1 77 ? 7.874 -0.446 9.658 1.00 95.88 77 LEU A C 1
ATOM 604 O O . LEU A 1 77 ? 6.770 -0.213 10.143 1.00 95.88 77 LEU A O 1
ATOM 608 N N . VAL A 1 78 ? 8.013 -1.080 8.489 1.00 96.25 78 VAL A N 1
ATOM 609 C CA . VAL A 1 78 ? 6.857 -1.528 7.693 1.00 96.25 78 VAL A CA 1
ATOM 610 C C . VAL A 1 78 ? 6.112 -2.679 8.370 1.00 96.25 78 VAL A C 1
ATOM 612 O O . VAL A 1 78 ? 4.883 -2.688 8.381 1.00 96.25 78 VAL A O 1
ATOM 615 N N . GLU A 1 79 ? 6.822 -3.630 8.977 1.00 96.50 79 GLU A N 1
ATOM 616 C CA . GLU A 1 79 ? 6.202 -4.724 9.734 1.00 96.50 79 GLU A CA 1
ATOM 617 C C . GLU A 1 79 ? 5.439 -4.207 10.959 1.00 96.50 79 GLU A C 1
ATOM 619 O O . GLU A 1 79 ? 4.314 -4.642 11.209 1.00 96.50 79 GLU A O 1
ATOM 624 N N . GLN A 1 80 ? 6.009 -3.250 11.695 1.00 97.31 80 GLN A N 1
ATOM 625 C CA . GLN A 1 80 ? 5.342 -2.627 12.834 1.00 97.31 80 GLN A CA 1
ATOM 626 C C . GLN A 1 80 ? 4.119 -1.815 12.389 1.00 97.31 80 GLN A C 1
ATOM 628 O O . GLN A 1 80 ? 3.054 -1.941 12.989 1.00 97.31 80 GLN A O 1
ATOM 633 N N . ALA A 1 81 ? 4.233 -1.054 11.298 1.00 97.12 81 ALA A N 1
ATOM 634 C CA . ALA A 1 81 ? 3.114 -0.334 10.695 1.00 97.12 81 ALA A CA 1
ATOM 635 C C . ALA A 1 81 ? 1.967 -1.267 10.294 1.00 97.12 81 ALA A C 1
ATOM 637 O O . ALA A 1 81 ? 0.814 -0.981 10.607 1.00 97.12 81 ALA A O 1
ATOM 638 N N . ALA A 1 82 ? 2.268 -2.409 9.671 1.00 97.44 82 ALA A N 1
ATOM 639 C CA . ALA A 1 82 ? 1.255 -3.398 9.314 1.00 97.44 82 ALA A CA 1
ATOM 640 C C . ALA A 1 82 ? 0.553 -3.988 10.552 1.00 97.44 82 ALA A C 1
ATOM 642 O O . ALA A 1 82 ? -0.662 -4.175 10.529 1.00 97.44 82 ALA A O 1
ATOM 643 N N . LYS A 1 83 ? 1.289 -4.249 11.643 1.00 97.38 83 LYS A N 1
ATOM 644 C CA . LYS A 1 83 ? 0.712 -4.740 12.908 1.00 97.38 83 LYS A CA 1
ATOM 645 C C . LYS A 1 83 ? -0.217 -3.715 13.554 1.00 97.38 83 LYS A C 1
ATOM 647 O O . LYS A 1 83 ? -1.340 -4.061 13.907 1.00 97.38 83 LYS A O 1
ATOM 652 N N . VAL A 1 84 ? 0.234 -2.467 13.689 1.00 96.38 84 VAL A N 1
ATOM 653 C CA . VAL A 1 84 ? -0.581 -1.399 14.290 1.00 96.38 84 VAL A CA 1
ATOM 654 C C . VAL A 1 84 ? -1.811 -1.121 13.429 1.00 96.38 84 VAL A C 1
ATOM 656 O O . VAL A 1 84 ? -2.903 -0.990 13.968 1.00 96.38 84 VAL A O 1
ATOM 659 N N . LEU A 1 85 ? -1.672 -1.102 12.100 1.00 95.38 85 LEU A N 1
ATOM 660 C CA . LEU A 1 85 ? -2.809 -0.890 11.209 1.00 95.38 85 LEU A CA 1
ATOM 661 C C . LEU A 1 85 ? -3.828 -2.038 11.265 1.00 95.38 85 LEU A C 1
ATOM 663 O O . LEU A 1 85 ? -5.025 -1.769 11.271 1.00 95.38 85 LEU A O 1
ATOM 667 N N . GLN A 1 86 ? -3.382 -3.297 11.344 1.00 96.69 86 GLN A N 1
ATOM 668 C CA . GLN A 1 86 ? -4.293 -4.424 11.577 1.00 96.69 86 GLN A CA 1
ATOM 669 C C . GLN A 1 86 ? -5.046 -4.244 12.902 1.00 96.69 86 GLN A C 1
ATOM 671 O O . GLN A 1 86 ? -6.267 -4.334 12.914 1.00 96.69 86 GLN A O 1
ATOM 676 N N . ALA A 1 87 ? -4.349 -3.887 13.984 1.00 95.12 87 ALA A N 1
ATOM 677 C CA . ALA A 1 87 ? -4.998 -3.621 15.266 1.00 95.12 87 ALA A CA 1
ATOM 678 C C . ALA A 1 87 ? -6.008 -2.458 15.187 1.00 95.12 87 ALA A C 1
ATOM 680 O O . ALA A 1 87 ? -7.060 -2.531 15.817 1.00 95.12 87 ALA A O 1
ATOM 681 N N . CYS A 1 88 ? -5.735 -1.410 14.395 1.00 91.69 88 CYS A N 1
ATOM 682 C CA . CYS A 1 88 ? -6.699 -0.331 14.148 1.00 91.69 88 CYS A CA 1
ATOM 683 C C . CYS A 1 88 ? -7.965 -0.831 13.448 1.00 91.69 88 CYS A C 1
ATOM 685 O O . CYS A 1 88 ? -9.046 -0.340 13.756 1.00 91.69 88 CYS A O 1
ATOM 687 N N . LEU A 1 89 ? -7.828 -1.758 12.494 1.00 91.50 89 LEU A N 1
ATOM 688 C CA . LEU A 1 89 ? -8.965 -2.353 11.788 1.00 91.50 89 LEU A CA 1
ATOM 689 C C . LEU A 1 89 ? -9.800 -3.239 12.715 1.00 91.50 89 LEU A C 1
ATOM 691 O O . LEU A 1 89 ? -11.024 -3.202 12.637 1.00 91.50 89 LEU A O 1
ATOM 695 N N . ASP A 1 90 ? -9.147 -3.991 13.600 1.00 93.19 90 ASP A N 1
ATOM 696 C CA . ASP A 1 90 ? -9.825 -4.890 14.536 1.00 93.19 90 ASP A CA 1
ATOM 697 C C . ASP A 1 90 ? -10.532 -4.105 15.654 1.00 93.19 90 ASP A C 1
ATOM 699 O O . ASP A 1 90 ? -11.658 -4.420 16.041 1.00 93.19 90 ASP A O 1
ATOM 703 N N . LYS A 1 91 ? -9.869 -3.070 16.188 1.00 92.44 91 LYS A N 1
ATOM 704 C CA . LYS A 1 91 ? -10.396 -2.219 17.258 1.00 92.44 91 LYS A CA 1
ATOM 705 C C . LYS A 1 91 ? -9.808 -0.801 17.190 1.00 92.44 91 LYS A C 1
ATOM 707 O O . LYS A 1 91 ? -8.743 -0.550 17.764 1.00 92.44 91 LYS A O 1
ATOM 712 N N . PRO A 1 92 ? -10.512 0.158 16.564 1.00 87.75 92 PRO A N 1
ATOM 713 C CA . PRO A 1 92 ? -10.060 1.543 16.493 1.00 87.75 92 PRO A CA 1
ATOM 714 C C . PRO A 1 92 ? -9.848 2.149 17.886 1.00 87.75 92 PRO A C 1
ATOM 716 O O . PRO A 1 92 ? -10.698 2.028 18.769 1.00 87.75 92 PRO A O 1
ATOM 719 N N . SER A 1 93 ? -8.715 2.821 18.095 1.00 89.75 93 SER A N 1
ATOM 720 C CA . SER A 1 93 ? -8.467 3.596 19.315 1.00 89.75 93 SER A CA 1
ATOM 721 C C . SER A 1 93 ? -7.478 4.736 19.070 1.00 89.75 93 SER A C 1
ATOM 723 O O . SER A 1 93 ? -6.569 4.621 18.245 1.00 89.75 93 SER A O 1
ATOM 725 N N . GLY A 1 94 ? -7.610 5.823 19.838 1.00 86.75 94 GLY A N 1
ATOM 726 C CA . GLY A 1 94 ? -6.711 6.979 19.731 1.00 86.75 94 GLY A CA 1
ATOM 727 C C . GLY A 1 94 ? -5.241 6.646 20.024 1.00 86.75 94 GLY A C 1
ATOM 728 O O . GLY A 1 94 ? -4.344 7.233 19.423 1.00 86.75 94 GLY A O 1
ATOM 729 N N . ALA A 1 95 ? -4.974 5.654 20.881 1.00 89.75 95 ALA A N 1
ATOM 730 C CA . ALA A 1 95 ? -3.617 5.177 21.162 1.00 89.75 95 ALA A CA 1
ATOM 731 C C . ALA A 1 95 ? -2.960 4.521 19.933 1.00 89.75 95 ALA A C 1
ATOM 733 O O . ALA A 1 95 ? -1.767 4.710 19.676 1.00 89.75 95 ALA A O 1
ATOM 734 N N . LEU A 1 96 ? -3.741 3.784 19.137 1.00 89.56 96 LEU A N 1
ATOM 735 C CA . LEU A 1 96 ? -3.246 3.181 17.904 1.00 89.56 96 LEU A CA 1
ATOM 736 C C . LEU A 1 96 ? -3.019 4.240 16.820 1.00 89.56 96 LEU A C 1
ATOM 738 O O . LEU A 1 96 ? -1.995 4.193 16.143 1.00 89.56 96 LEU A O 1
ATOM 742 N N . GLU A 1 97 ? -3.883 5.254 16.711 1.00 90.56 97 GLU A N 1
ATOM 743 C CA . GLU A 1 97 ? -3.605 6.396 15.830 1.00 90.56 97 GLU A CA 1
ATOM 744 C C . GLU A 1 97 ? -2.324 7.139 16.225 1.00 90.56 97 GLU A C 1
ATOM 746 O O . GLU A 1 97 ? -1.522 7.493 15.361 1.00 90.56 97 GLU A O 1
ATOM 751 N N . GLY A 1 98 ? -2.113 7.368 17.527 1.00 93.38 98 GLY A N 1
ATOM 752 C CA . GLY A 1 98 ? -0.867 7.931 18.050 1.00 93.38 98 GLY A CA 1
ATOM 753 C C . GLY A 1 98 ? 0.344 7.099 17.627 1.00 93.38 98 GLY A C 1
ATOM 754 O O . GLY A 1 98 ? 1.310 7.642 17.099 1.00 93.38 98 GLY A O 1
ATOM 755 N N . SER A 1 99 ? 0.238 5.773 17.737 1.00 94.62 99 SER A N 1
ATOM 756 C CA . SER A 1 99 ? 1.280 4.837 17.297 1.00 94.62 99 SER A CA 1
ATOM 757 C C . SER A 1 99 ? 1.553 4.925 15.787 1.00 94.62 99 SER A C 1
ATOM 759 O O . SER A 1 99 ? 2.711 4.923 15.369 1.00 94.62 99 SER A O 1
ATOM 761 N N . LEU A 1 100 ? 0.514 5.058 14.952 1.00 94.31 100 LEU A N 1
ATOM 762 C CA . LEU A 1 100 ? 0.674 5.268 13.507 1.00 94.31 100 LEU A CA 1
ATOM 763 C C . LEU A 1 100 ? 1.368 6.602 13.190 1.00 94.31 100 LEU A C 1
ATOM 765 O O . LEU A 1 100 ? 2.222 6.650 12.302 1.00 94.31 100 LEU A O 1
ATOM 769 N N . ARG A 1 101 ? 1.039 7.679 13.919 1.00 95.44 101 ARG A N 1
ATOM 770 C CA . ARG A 1 101 ? 1.703 8.987 13.776 1.00 95.44 101 ARG A CA 1
ATOM 771 C C . ARG A 1 101 ? 3.183 8.908 14.164 1.00 95.44 101 ARG A C 1
ATOM 773 O O . ARG A 1 101 ? 4.017 9.422 13.424 1.00 95.44 101 ARG A O 1
ATOM 780 N N . SER A 1 102 ? 3.524 8.220 15.253 1.00 95.81 102 SER A N 1
ATOM 781 C CA . SER A 1 102 ? 4.922 7.997 15.652 1.00 95.81 102 SER A CA 1
ATOM 782 C C . SER A 1 102 ? 5.706 7.228 14.587 1.00 95.81 102 SER A C 1
ATOM 784 O O . SER A 1 102 ? 6.789 7.657 14.194 1.00 95.81 102 SER A O 1
ATOM 786 N N . LEU A 1 103 ? 5.129 6.157 14.034 1.00 95.94 103 LEU A N 1
ATOM 787 C CA . LEU A 1 103 ? 5.759 5.395 12.952 1.00 95.94 103 LEU A CA 1
ATOM 788 C C . LEU A 1 103 ? 5.976 6.237 11.690 1.00 95.94 103 LEU A C 1
ATOM 790 O O . LEU A 1 103 ? 7.003 6.088 11.032 1.00 95.94 103 LEU A O 1
ATOM 794 N N . LEU A 1 104 ? 5.051 7.144 11.359 1.00 93.94 104 LEU A N 1
ATOM 795 C CA . LEU A 1 104 ? 5.238 8.087 10.254 1.00 93.94 104 LEU A CA 1
ATOM 796 C C . LEU A 1 104 ? 6.438 9.013 10.467 1.00 93.94 104 LEU A C 1
ATOM 798 O O . LEU A 1 104 ? 7.181 9.253 9.516 1.00 93.94 104 LEU A O 1
ATOM 802 N N . VAL A 1 105 ? 6.631 9.516 11.689 1.00 92.56 105 VAL A N 1
ATOM 803 C CA . VAL A 1 105 ? 7.793 10.350 12.035 1.00 92.56 105 VAL A CA 1
ATOM 804 C C . VAL A 1 105 ? 9.085 9.549 11.891 1.00 92.56 105 VAL A C 1
ATOM 806 O O . VAL A 1 105 ? 10.037 10.034 11.285 1.00 92.56 105 VAL A O 1
ATOM 809 N N . GLU A 1 106 ? 9.114 8.304 12.374 1.00 93.12 106 GLU A N 1
ATOM 810 C CA . GLU A 1 106 ? 10.284 7.434 12.221 1.00 93.12 106 GLU A CA 1
ATOM 811 C C . GLU A 1 106 ? 10.601 7.145 10.744 1.00 93.12 106 GLU A C 1
ATOM 813 O O . GLU A 1 106 ? 11.757 7.238 10.336 1.00 93.12 106 GLU A O 1
ATOM 818 N N . MET A 1 107 ? 9.591 6.843 9.919 1.00 91.50 107 MET A N 1
ATOM 819 C CA . MET A 1 107 ? 9.780 6.616 8.479 1.00 91.50 107 MET A CA 1
ATOM 820 C C . MET A 1 107 ? 10.292 7.866 7.746 1.00 91.50 107 MET A C 1
ATOM 822 O O . MET A 1 107 ? 11.164 7.747 6.882 1.00 91.50 107 MET A O 1
ATOM 826 N N . ASP A 1 108 ? 9.792 9.058 8.091 1.00 86.06 108 ASP A N 1
ATOM 827 C CA . ASP A 1 108 ? 10.277 10.320 7.516 1.00 86.06 108 ASP A CA 1
ATOM 828 C C . ASP A 1 108 ? 11.724 10.610 7.948 1.00 86.06 108 ASP A C 1
ATOM 830 O O . ASP A 1 108 ? 12.541 10.987 7.106 1.00 86.06 108 ASP A O 1
ATOM 834 N N . GLY A 1 109 ? 12.081 10.335 9.208 1.00 85.31 109 GLY A N 1
ATOM 835 C CA . GLY A 1 109 ? 13.452 10.460 9.716 1.00 85.31 109 GLY A CA 1
ATOM 836 C C . GLY A 1 109 ? 14.451 9.537 9.008 1.00 85.31 109 GLY A C 1
ATOM 837 O O . GLY A 1 109 ? 15.552 9.957 8.663 1.00 85.31 109 GLY A O 1
ATOM 838 N N . GLU A 1 110 ? 14.055 8.302 8.691 1.00 84.69 110 GLU A N 1
ATOM 839 C CA . GLU A 1 110 ? 14.889 7.382 7.904 1.00 84.69 110 GLU A CA 1
ATOM 840 C C . GLU A 1 110 ? 15.144 7.874 6.470 1.00 84.69 110 GLU A C 1
ATOM 842 O O . GLU A 1 110 ? 16.190 7.582 5.879 1.00 84.69 110 GLU A O 1
ATOM 847 N N . ARG A 1 111 ? 14.189 8.613 5.892 1.00 78.25 111 ARG A N 1
ATOM 848 C CA . ARG A 1 111 ? 14.331 9.209 4.558 1.00 78.25 111 ARG A CA 1
ATOM 849 C C . ARG A 1 111 ? 15.104 10.509 4.579 1.00 78.25 111 ARG A C 1
ATOM 851 O O . ARG A 1 111 ? 15.814 10.784 3.617 1.00 78.25 111 ARG A O 1
ATOM 858 N N . ARG A 1 112 ? 14.945 11.320 5.621 1.00 75.25 112 ARG A N 1
ATOM 859 C CA . ARG A 1 112 ? 15.585 12.629 5.767 1.00 75.25 112 ARG A CA 1
ATOM 860 C C . ARG A 1 112 ? 16.785 12.505 6.691 1.00 75.25 112 ARG A C 1
ATOM 862 O O . ARG A 1 112 ? 16.707 12.792 7.880 1.00 75.25 112 ARG A O 1
ATOM 869 N N . GLN A 1 113 ? 17.922 12.118 6.128 1.00 68.50 113 GLN A N 1
ATOM 870 C CA . GLN A 1 113 ? 19.167 12.082 6.884 1.00 68.50 113 GLN A CA 1
ATOM 871 C C . GLN A 1 113 ? 19.811 13.466 6.860 1.00 68.50 113 GLN A C 1
ATOM 873 O O . GLN A 1 113 ? 20.343 13.901 5.838 1.00 68.50 113 GLN A O 1
ATOM 878 N N . ALA A 1 114 ? 19.772 14.165 7.991 1.00 61.62 114 ALA A N 1
ATOM 879 C CA . ALA A 1 114 ? 20.580 15.359 8.187 1.00 61.62 114 ALA A CA 1
ATOM 880 C C . ALA A 1 114 ? 22.056 14.947 8.264 1.00 61.62 114 ALA A C 1
ATOM 882 O O . ALA A 1 114 ? 22.434 14.153 9.127 1.00 61.62 114 ALA A O 1
ATOM 883 N N . ARG A 1 115 ? 22.892 15.464 7.359 1.00 60.97 115 ARG A N 1
ATOM 884 C CA . ARG A 1 115 ? 24.344 15.288 7.439 1.00 60.97 115 ARG A CA 1
ATOM 885 C C . ARG A 1 115 ? 25.017 16.627 7.716 1.00 60.97 115 ARG A C 1
ATOM 887 O O . ARG A 1 115 ? 24.766 17.585 6.978 1.00 60.97 115 ARG A O 1
ATOM 894 N N . PRO A 1 116 ? 25.870 16.708 8.750 1.00 54.94 116 PRO A N 1
ATOM 895 C CA . PRO A 1 116 ? 26.739 17.858 8.905 1.00 54.94 116 PRO A CA 1
ATOM 896 C C . PRO A 1 116 ? 27.748 17.871 7.754 1.00 54.94 116 PRO A C 1
ATOM 898 O O . PRO A 1 116 ? 28.310 16.841 7.380 1.00 54.94 116 PRO A O 1
ATOM 901 N N . THR A 1 117 ? 27.957 19.047 7.182 1.00 65.12 117 THR A N 1
ATOM 902 C CA . THR A 1 117 ? 28.985 19.319 6.177 1.00 65.12 117 THR A CA 1
ATOM 903 C C . THR A 1 117 ? 29.790 20.539 6.612 1.00 65.12 117 THR A C 1
ATOM 905 O O . THR A 1 117 ? 29.350 21.303 7.472 1.00 65.12 117 THR A O 1
ATOM 908 N N . ASN A 1 118 ? 30.930 20.777 5.962 1.00 64.19 118 ASN A N 1
ATOM 909 C CA . ASN A 1 118 ? 31.767 21.954 6.221 1.00 64.19 118 ASN A CA 1
ATOM 910 C C . ASN A 1 118 ? 31.066 23.296 5.902 1.00 64.19 118 ASN A C 1
ATOM 912 O O . ASN A 1 118 ? 31.603 24.345 6.234 1.00 64.19 118 ASN A O 1
ATOM 916 N N . TRP A 1 119 ? 29.873 23.268 5.291 1.00 64.06 119 TRP A N 1
ATOM 917 C CA . TRP A 1 119 ? 29.064 24.439 4.930 1.00 64.06 119 TRP A CA 1
ATOM 918 C C . TRP A 1 119 ? 27.710 24.494 5.666 1.00 64.06 119 TRP A C 1
ATOM 920 O O . TRP A 1 119 ? 26.824 25.246 5.272 1.00 64.06 119 TRP A O 1
ATOM 930 N N . GLY A 1 120 ? 27.524 23.687 6.720 1.00 71.81 120 GLY A N 1
ATOM 931 C CA . GLY A 1 120 ? 26.281 23.605 7.499 1.00 71.81 120 GLY A CA 1
ATOM 932 C C . GLY A 1 120 ? 25.591 22.239 7.416 1.00 71.81 120 GLY A C 1
ATOM 933 O O . GLY A 1 120 ? 26.168 21.253 6.951 1.00 71.81 120 GLY A O 1
ATOM 934 N N . VAL A 1 121 ? 24.347 22.158 7.899 1.00 68.06 121 VAL A N 1
ATOM 935 C CA . VAL A 1 121 ? 23.545 20.922 7.887 1.00 68.06 121 VAL A CA 1
ATOM 936 C C . VAL A 1 121 ? 22.747 20.841 6.588 1.00 68.06 121 VAL A C 1
ATOM 938 O O . VAL A 1 121 ? 21.846 21.645 6.366 1.00 68.06 121 VAL A O 1
ATOM 941 N N . PHE A 1 122 ? 23.033 19.840 5.753 1.00 62.22 122 PHE A N 1
ATOM 942 C CA . PHE A 1 122 ? 22.211 19.530 4.580 1.00 62.22 122 PHE A CA 1
ATOM 943 C C . PHE A 1 122 ? 21.296 18.341 4.874 1.00 62.22 122 PHE A C 1
ATOM 945 O O . PHE A 1 122 ? 21.706 17.347 5.479 1.00 62.22 122 PHE A O 1
ATOM 952 N N . LEU A 1 123 ? 20.049 18.424 4.410 1.00 61.84 123 LEU A N 1
ATOM 953 C CA . LEU A 1 123 ? 19.119 17.299 4.421 1.00 61.84 123 LEU A CA 1
ATOM 954 C C . LEU A 1 123 ? 19.355 16.441 3.177 1.00 61.84 123 LEU A C 1
ATOM 956 O O . LEU A 1 123 ? 19.021 16.842 2.064 1.00 61.84 123 LEU A O 1
ATOM 960 N N . ILE A 1 124 ? 19.895 15.240 3.369 1.00 61.34 124 ILE A N 1
ATOM 961 C CA . ILE A 1 124 ? 19.956 14.228 2.318 1.00 61.34 124 ILE A CA 1
ATOM 962 C C . ILE A 1 124 ? 18.651 13.442 2.355 1.00 61.34 124 ILE A C 1
ATOM 964 O O . ILE A 1 124 ? 18.364 12.727 3.317 1.00 61.34 124 ILE A O 1
ATOM 968 N N . VAL A 1 125 ? 17.862 13.556 1.286 1.00 59.34 125 VAL A N 1
ATOM 969 C CA . VAL A 1 125 ? 16.685 12.710 1.093 1.00 59.34 125 VAL A CA 1
ATOM 970 C C . VAL A 1 125 ? 17.128 11.410 0.432 1.00 59.34 125 VAL A C 1
ATOM 972 O O . VAL A 1 125 ? 17.364 11.358 -0.774 1.00 59.34 125 VAL A O 1
ATOM 975 N N . VAL A 1 126 ? 17.231 10.342 1.217 1.00 60.88 126 VAL A N 1
ATOM 976 C CA . VAL A 1 126 ? 17.459 8.997 0.688 1.00 60.88 126 VAL A CA 1
ATOM 977 C C . VAL A 1 126 ? 16.141 8.514 0.085 1.00 60.88 126 VAL A C 1
ATOM 979 O O . VAL A 1 126 ? 15.168 8.236 0.791 1.00 60.88 126 VAL A O 1
ATOM 982 N N . SER A 1 127 ? 16.076 8.453 -1.247 1.00 62.59 127 SER A N 1
ATOM 983 C CA . SER A 1 127 ? 14.886 7.969 -1.945 1.00 62.59 127 SER A CA 1
ATOM 984 C C . SER A 1 127 ? 14.742 6.460 -1.746 1.00 62.59 127 SER A C 1
ATOM 986 O O . SER A 1 127 ? 15.439 5.663 -2.371 1.00 62.59 127 SER A O 1
ATOM 988 N N . ASN A 1 128 ? 13.821 6.057 -0.871 1.00 78.56 128 ASN A N 1
ATOM 989 C CA . ASN A 1 128 ? 13.337 4.685 -0.809 1.00 78.56 128 ASN A CA 1
ATOM 990 C C . ASN A 1 128 ? 11.862 4.654 -1.211 1.00 78.56 128 ASN A C 1
ATOM 992 O O . ASN A 1 128 ? 10.976 4.963 -0.412 1.00 78.56 128 ASN A O 1
ATOM 996 N N . GLY A 1 129 ? 11.607 4.272 -2.464 1.00 85.56 129 GLY A N 1
ATOM 997 C CA . GLY A 1 129 ? 10.256 4.205 -3.013 1.00 85.56 129 GLY A CA 1
ATOM 998 C C . GLY A 1 129 ? 9.319 3.296 -2.212 1.00 85.56 129 GLY A C 1
ATOM 999 O O . GLY A 1 129 ? 8.175 3.668 -1.978 1.00 85.56 129 GLY A O 1
ATOM 1000 N N . LEU A 1 130 ? 9.809 2.161 -1.704 1.00 90.62 130 LEU A N 1
ATOM 1001 C CA . LEU A 1 130 ? 9.004 1.232 -0.901 1.00 90.62 130 LEU A CA 1
ATOM 1002 C C . LEU A 1 130 ? 8.599 1.843 0.448 1.00 90.62 130 LEU A C 1
ATOM 1004 O O . LEU A 1 130 ? 7.454 1.704 0.872 1.00 90.62 130 LEU A O 1
ATOM 1008 N N . LEU A 1 131 ? 9.503 2.585 1.096 1.00 91.31 131 LEU A N 1
ATOM 1009 C CA . LEU A 1 131 ? 9.183 3.287 2.342 1.00 91.31 131 LEU A CA 1
ATOM 1010 C C . LEU A 1 131 ? 8.192 4.440 2.102 1.00 91.31 131 LEU A C 1
ATOM 1012 O O . LEU A 1 131 ? 7.275 4.645 2.892 1.00 91.31 131 LEU A O 1
ATOM 1016 N N . ARG A 1 132 ? 8.298 5.123 0.953 1.00 92.00 132 ARG A N 1
ATOM 1017 C CA . ARG A 1 132 ? 7.325 6.140 0.525 1.00 92.00 132 ARG A CA 1
ATOM 1018 C C . ARG A 1 132 ? 5.921 5.559 0.317 1.00 92.00 132 ARG A C 1
ATOM 1020 O O . ARG A 1 132 ? 4.947 6.215 0.683 1.00 92.00 132 ARG A O 1
ATOM 1027 N N . VAL A 1 133 ? 5.805 4.355 -0.250 1.00 94.94 133 VAL A N 1
ATOM 1028 C CA . VAL A 1 133 ? 4.518 3.641 -0.375 1.00 94.94 133 VAL A CA 1
ATOM 1029 C C . VAL A 1 133 ? 3.947 3.341 1.013 1.00 94.94 133 VAL A C 1
ATOM 1031 O O . VAL A 1 133 ? 2.772 3.614 1.259 1.00 94.94 133 VAL A O 1
ATOM 1034 N N . ALA A 1 134 ? 4.777 2.864 1.946 1.00 95.75 134 ALA A N 1
ATOM 1035 C CA . ALA A 1 134 ? 4.350 2.579 3.315 1.00 95.75 134 ALA A CA 1
ATOM 1036 C C . ALA A 1 134 ? 3.837 3.827 4.057 1.00 95.75 134 ALA A C 1
ATOM 1038 O O . ALA A 1 134 ? 2.761 3.794 4.653 1.00 95.75 134 ALA A O 1
ATOM 1039 N N . GLU A 1 135 ? 4.542 4.957 3.962 1.00 95.12 135 GLU A N 1
ATOM 1040 C CA . GLU A 1 135 ? 4.069 6.224 4.529 1.00 95.12 135 GLU A CA 1
ATOM 1041 C C . GLU A 1 135 ? 2.737 6.679 3.934 1.00 95.12 135 GLU A C 1
ATOM 1043 O O . GLU A 1 135 ? 1.883 7.191 4.654 1.00 95.12 135 GLU A O 1
ATOM 1048 N N . ALA A 1 136 ? 2.564 6.543 2.616 1.00 95.94 136 ALA A N 1
ATOM 1049 C CA . ALA A 1 136 ? 1.323 6.926 1.955 1.00 95.94 136 ALA A CA 1
ATOM 1050 C C . ALA A 1 136 ? 0.142 6.088 2.469 1.00 95.94 136 ALA A C 1
ATOM 1052 O O . ALA A 1 136 ? -0.936 6.641 2.676 1.00 95.94 136 ALA A O 1
ATOM 1053 N N . CYS A 1 137 ? 0.364 4.801 2.759 1.00 97.19 137 CYS A N 1
ATOM 1054 C CA . CYS A 1 137 ? -0.634 3.930 3.382 1.00 97.19 137 CYS A CA 1
ATOM 1055 C C . CYS A 1 137 ? -1.025 4.427 4.780 1.00 97.19 137 CYS A C 1
ATOM 1057 O O . CYS A 1 137 ? -2.210 4.544 5.080 1.00 97.19 137 CYS A O 1
ATOM 1059 N N . LEU A 1 138 ? -0.050 4.792 5.619 1.00 96.44 138 LEU A N 1
ATOM 1060 C CA . LEU A 1 138 ? -0.336 5.322 6.957 1.00 96.44 138 LEU A CA 1
ATOM 1061 C C . LEU A 1 138 ? -1.039 6.683 6.913 1.00 96.44 138 LEU A C 1
ATOM 1063 O O . LEU A 1 138 ? -2.010 6.904 7.635 1.00 96.44 138 LEU A O 1
ATOM 1067 N N . LYS A 1 139 ? -0.595 7.581 6.026 1.00 95.94 139 LYS A N 1
ATOM 1068 C CA . LYS A 1 139 ? -1.237 8.885 5.805 1.00 95.94 139 LYS A CA 1
ATOM 1069 C C . LYS A 1 139 ? -2.677 8.721 5.322 1.00 95.94 139 LYS A C 1
ATOM 1071 O O . LYS A 1 139 ? -3.531 9.472 5.764 1.00 95.94 139 LYS A O 1
ATOM 1076 N N . ALA A 1 140 ? -2.956 7.742 4.461 1.00 95.94 140 ALA A N 1
ATOM 1077 C CA . ALA A 1 140 ? -4.308 7.482 3.973 1.00 95.94 140 ALA A CA 1
ATOM 1078 C C . ALA A 1 140 ? -5.272 7.050 5.086 1.00 95.94 140 ALA A C 1
ATOM 1080 O O . ALA A 1 140 ? -6.445 7.399 5.048 1.00 95.94 140 ALA A O 1
ATOM 1081 N N . VAL A 1 141 ? -4.780 6.311 6.080 1.00 94.31 141 VAL A N 1
ATOM 1082 C CA . VAL A 1 141 ? -5.588 5.876 7.228 1.00 94.31 141 VAL A CA 1
ATOM 1083 C C . VAL A 1 141 ? -5.817 7.029 8.205 1.00 94.31 141 VAL A C 1
ATOM 1085 O O . VAL A 1 141 ? -6.921 7.195 8.711 1.00 94.31 141 VAL A O 1
ATOM 1088 N N . LEU A 1 142 ? -4.785 7.839 8.451 1.00 94.56 142 LEU A N 1
ATOM 1089 C CA . LEU A 1 142 ? -4.850 8.982 9.368 1.00 94.56 142 LEU A CA 1
ATOM 1090 C C . LEU A 1 142 ? -5.578 10.201 8.780 1.00 94.56 142 LEU A C 1
ATOM 1092 O O . LEU A 1 142 ? -6.020 11.062 9.536 1.00 94.56 142 LEU A O 1
ATOM 1096 N N . ASP A 1 143 ? -5.690 10.285 7.454 1.00 94.56 143 ASP A N 1
ATOM 1097 C CA . ASP A 1 143 ? -6.395 11.345 6.732 1.00 94.56 143 ASP A CA 1
ATOM 1098 C C . ASP A 1 143 ? -7.366 10.742 5.695 1.00 9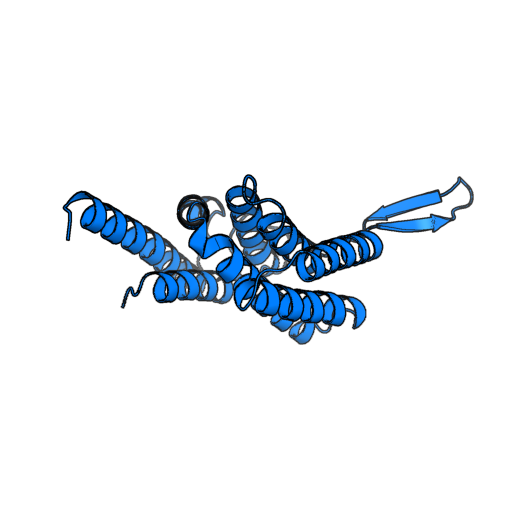4.56 143 ASP A C 1
ATOM 1100 O O . ASP A 1 143 ? -7.037 10.618 4.504 1.00 94.56 143 ASP A O 1
ATOM 1104 N N . PRO A 1 144 ? -8.593 10.384 6.126 1.00 91.06 144 PRO A N 1
ATOM 1105 C CA . PRO A 1 144 ? -9.606 9.801 5.251 1.00 91.06 144 PRO A CA 1
ATOM 1106 C C . PRO A 1 144 ? -9.988 10.688 4.059 1.00 91.06 144 PRO A C 1
ATOM 1108 O O . PRO A 1 144 ? -10.400 10.173 3.018 1.00 91.06 144 PRO A O 1
ATOM 1111 N N . ALA A 1 145 ? -9.846 12.016 4.175 1.00 92.69 145 ALA A N 1
ATOM 1112 C CA . ALA A 1 145 ? -10.163 12.943 3.089 1.00 92.69 145 ALA A CA 1
ATOM 1113 C C . ALA A 1 145 ? -9.174 12.807 1.921 1.00 92.69 145 ALA A C 1
ATOM 1115 O O . ALA A 1 145 ? -9.543 12.999 0.760 1.00 92.69 145 ALA A O 1
ATOM 1116 N N . ARG A 1 146 ? -7.928 12.421 2.213 1.00 94.88 146 ARG A N 1
ATOM 1117 C CA . ARG A 1 146 ? -6.871 12.207 1.215 1.00 94.88 146 ARG A CA 1
ATOM 1118 C C . ARG A 1 146 ? -6.630 10.739 0.881 1.00 94.88 146 ARG A C 1
ATOM 1120 O O . ARG A 1 146 ? -5.853 10.462 -0.032 1.00 94.88 146 ARG A O 1
ATOM 1127 N N . ALA A 1 147 ? -7.295 9.809 1.564 1.00 95.00 147 ALA A N 1
ATOM 1128 C CA . ALA A 1 147 ? -7.077 8.372 1.412 1.00 95.00 147 ALA A CA 1
ATOM 1129 C C . ALA A 1 147 ? -7.086 7.908 -0.050 1.00 95.00 147 ALA A C 1
ATOM 1131 O O . ALA A 1 147 ? -6.165 7.225 -0.490 1.00 95.00 147 ALA A O 1
ATOM 1132 N N . SER A 1 148 ? -8.077 8.352 -0.827 1.00 95.44 148 SER A N 1
ATOM 1133 C CA . SER A 1 148 ? -8.231 7.950 -2.228 1.00 95.44 148 SER A CA 1
ATOM 1134 C C . SER A 1 148 ? -7.026 8.327 -3.095 1.00 95.44 148 SER A C 1
ATOM 1136 O O . SER A 1 148 ? -6.472 7.480 -3.799 1.00 95.44 148 SER A O 1
ATOM 1138 N N . SER A 1 149 ? -6.577 9.583 -3.021 1.00 95.38 149 SER A N 1
ATOM 1139 C CA . SER A 1 149 ? -5.453 10.063 -3.829 1.00 95.38 149 SER A CA 1
ATOM 1140 C C . SER A 1 149 ? -4.119 9.497 -3.346 1.00 95.38 149 SER A C 1
ATOM 1142 O O . SER A 1 149 ? -3.264 9.168 -4.170 1.00 95.38 149 SER A O 1
ATOM 1144 N N . LEU A 1 150 ? -3.959 9.323 -2.030 1.00 96.69 150 LEU A N 1
ATOM 1145 C CA . LEU A 1 150 ? -2.772 8.725 -1.426 1.00 96.69 150 LEU A CA 1
ATOM 1146 C C . LEU A 1 150 ? -2.617 7.249 -1.806 1.00 96.69 150 LEU A C 1
ATOM 1148 O O . LEU A 1 150 ? -1.536 6.864 -2.239 1.00 96.69 150 LEU A O 1
ATOM 1152 N N . LEU A 1 151 ? -3.675 6.439 -1.706 1.00 97.12 151 LEU A N 1
ATOM 1153 C CA . LEU A 1 151 ? -3.625 5.007 -2.031 1.00 97.12 151 LEU A CA 1
ATOM 1154 C C . LEU A 1 151 ? -3.497 4.757 -3.5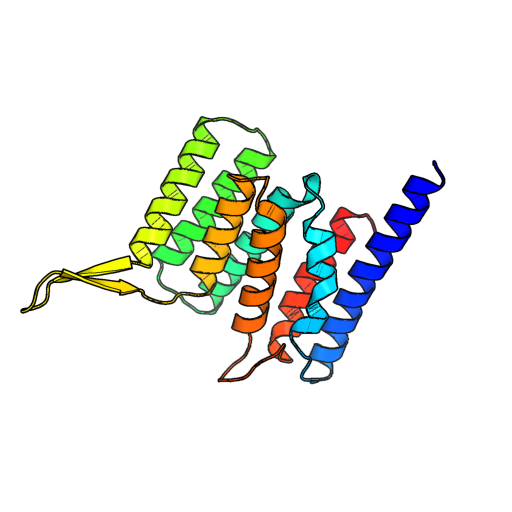32 1.00 97.12 151 LEU A C 1
ATOM 1156 O O . LEU A 1 151 ? -2.749 3.870 -3.943 1.00 97.12 151 LEU A O 1
ATOM 1160 N N . TYR A 1 152 ? -4.161 5.569 -4.360 1.00 96.56 152 TYR A N 1
ATOM 1161 C CA . TYR A 1 152 ? -3.942 5.546 -5.805 1.00 96.56 152 TYR A CA 1
ATOM 1162 C C . TYR A 1 152 ? -2.476 5.849 -6.145 1.00 96.56 152 TYR A C 1
ATOM 1164 O O . TYR A 1 152 ? -1.823 5.054 -6.819 1.00 96.56 152 TYR A O 1
ATOM 1172 N N . GLY A 1 153 ? -1.930 6.954 -5.625 1.00 93.94 153 GLY A N 1
ATOM 1173 C CA . GLY A 1 153 ? -0.535 7.330 -5.862 1.00 93.94 153 GLY A CA 1
ATOM 1174 C C . GLY A 1 153 ? 0.461 6.299 -5.325 1.00 93.94 153 GLY A C 1
ATOM 1175 O O . GLY A 1 153 ? 1.447 5.996 -5.991 1.00 93.94 153 GLY A O 1
ATOM 1176 N N . ALA A 1 154 ? 0.189 5.716 -4.157 1.00 94.94 154 ALA A N 1
ATOM 1177 C CA . ALA A 1 154 ? 0.998 4.648 -3.578 1.00 94.94 154 ALA A CA 1
ATOM 1178 C C . ALA A 1 154 ? 1.026 3.407 -4.481 1.00 94.94 154 ALA A C 1
ATOM 1180 O O . ALA A 1 154 ? 2.092 2.846 -4.703 1.00 94.94 154 ALA A O 1
ATOM 1181 N N . SER A 1 155 ? -0.122 3.022 -5.043 1.00 94.94 155 SER A N 1
ATOM 1182 C CA . SER A 1 155 ? -0.237 1.870 -5.944 1.00 94.94 155 SER A CA 1
ATOM 1183 C C . SER A 1 155 ? 0.513 2.088 -7.259 1.00 94.94 155 SER A C 1
ATOM 1185 O O . SER A 1 155 ? 1.220 1.193 -7.710 1.00 94.94 155 SER A O 1
ATOM 1187 N N . VAL A 1 156 ? 0.405 3.291 -7.839 1.00 91.81 156 VAL A N 1
ATOM 1188 C CA . VAL A 1 156 ? 1.153 3.701 -9.043 1.00 91.81 156 VAL A CA 1
ATOM 1189 C C . VAL A 1 156 ? 2.654 3.580 -8.795 1.00 91.81 156 VAL A C 1
ATOM 1191 O O . VAL A 1 156 ? 3.335 2.836 -9.494 1.00 91.81 156 VAL A O 1
ATOM 1194 N N . VAL A 1 157 ? 3.150 4.244 -7.744 1.00 91.06 157 VAL A N 1
ATOM 1195 C CA . VAL A 1 157 ? 4.571 4.208 -7.377 1.00 91.06 157 VAL A CA 1
ATOM 1196 C C . VAL A 1 157 ? 5.018 2.773 -7.116 1.00 91.06 157 VAL A C 1
ATOM 1198 O O . VAL A 1 157 ? 6.106 2.382 -7.522 1.00 91.06 157 VAL A O 1
ATOM 1201 N N . TYR A 1 158 ? 4.192 1.967 -6.450 1.00 92.38 158 TYR A N 1
ATOM 1202 C CA . TYR A 1 158 ? 4.552 0.592 -6.136 1.00 92.38 158 TYR A CA 1
ATOM 1203 C C . TYR A 1 158 ? 4.688 -0.287 -7.384 1.00 92.38 158 TYR A C 1
ATOM 1205 O O . TYR A 1 158 ? 5.637 -1.066 -7.464 1.00 92.38 158 TYR A O 1
ATOM 1213 N N . ALA A 1 159 ? 3.798 -0.125 -8.364 1.00 91.12 159 ALA A N 1
ATOM 1214 C CA . ALA A 1 159 ? 3.884 -0.829 -9.638 1.00 91.12 159 ALA A CA 1
ATOM 1215 C C . ALA A 1 159 ? 5.115 -0.394 -10.454 1.00 91.12 159 ALA A C 1
ATOM 1217 O O . ALA A 1 159 ? 5.826 -1.241 -10.990 1.00 91.12 159 ALA A O 1
ATOM 1218 N N . GLU A 1 160 ? 5.425 0.906 -10.491 1.00 88.25 160 GLU A N 1
ATOM 1219 C CA . GLU A 1 160 ? 6.613 1.432 -11.182 1.00 88.25 160 GLU A CA 1
ATOM 1220 C C . GLU A 1 160 ? 7.927 0.903 -10.577 1.00 88.25 160 GLU A C 1
ATOM 1222 O O . GLU A 1 160 ? 8.870 0.595 -11.303 1.00 88.25 160 GLU A O 1
ATOM 1227 N N . LEU A 1 161 ? 7.986 0.725 -9.251 1.00 87.31 161 LEU A N 1
ATOM 1228 C CA . LEU A 1 161 ? 9.170 0.219 -8.537 1.00 87.31 161 LEU A CA 1
ATOM 1229 C C . LEU A 1 161 ? 9.525 -1.246 -8.830 1.00 87.31 161 LEU A C 1
ATOM 1231 O O . LEU A 1 161 ? 10.558 -1.724 -8.345 1.00 87.31 161 LEU A O 1
ATOM 1235 N N . GLN A 1 162 ? 8.675 -1.973 -9.555 1.00 83.44 162 GLN A N 1
ATOM 1236 C CA . GLN A 1 162 ? 8.983 -3.337 -9.979 1.00 83.44 162 GLN A CA 1
ATOM 1237 C C . GLN A 1 162 ? 9.758 -3.388 -11.294 1.00 83.44 162 GLN A C 1
ATOM 1239 O O . GLN A 1 162 ? 10.290 -4.439 -11.633 1.00 83.44 162 GLN A O 1
ATOM 1244 N N . GLY A 1 163 ? 9.843 -2.285 -12.039 1.00 69.38 163 GLY A N 1
ATOM 1245 C CA . GLY A 1 163 ? 10.622 -2.211 -13.271 1.00 69.38 163 GLY A CA 1
ATOM 1246 C C . GLY A 1 163 ? 12.124 -2.059 -13.032 1.00 69.38 163 GLY A C 1
ATOM 1247 O O . GLY A 1 163 ? 12.540 -1.217 -12.238 1.00 69.38 163 GLY A O 1
ATOM 1248 N N . ASP A 1 164 ? 12.942 -2.808 -13.775 1.00 63.00 164 ASP A N 1
ATOM 1249 C CA . ASP A 1 164 ? 14.393 -2.597 -13.820 1.00 63.00 164 ASP A CA 1
ATOM 1250 C C . ASP A 1 164 ? 14.757 -1.561 -14.896 1.00 63.00 164 ASP A C 1
ATOM 1252 O O . ASP A 1 164 ? 14.641 -1.813 -16.094 1.00 63.00 164 ASP A O 1
ATOM 1256 N N . GLY A 1 165 ? 15.220 -0.380 -14.480 1.00 57.75 165 GLY A N 1
ATOM 1257 C CA . GLY A 1 165 ? 15.790 0.645 -15.364 1.00 57.75 165 GLY A CA 1
ATOM 1258 C C . GLY A 1 165 ? 14.906 1.879 -15.612 1.00 57.75 165 GLY A C 1
ATOM 1259 O O . GLY A 1 165 ? 13.769 1.958 -15.144 1.00 57.75 165 GLY A O 1
ATOM 1260 N N . PRO A 1 166 ? 15.427 2.882 -16.343 1.00 50.09 166 PRO A N 1
ATOM 1261 C CA . PRO A 1 166 ? 14.702 4.112 -16.649 1.00 50.09 166 PRO A CA 1
ATOM 1262 C C . PRO A 1 166 ? 13.618 3.843 -17.698 1.00 50.09 166 PRO A C 1
ATOM 1264 O O . PRO A 1 166 ? 13.888 3.268 -18.749 1.00 50.09 166 PRO A O 1
ATOM 1267 N N . GLY A 1 167 ? 12.372 4.203 -17.401 1.00 58.56 167 GLY A N 1
ATOM 1268 C CA . GLY A 1 167 ? 11.253 4.099 -18.338 1.00 58.56 167 GLY A CA 1
ATOM 1269 C C . GLY A 1 167 ? 9.960 4.619 -17.721 1.00 58.56 167 GLY A C 1
ATOM 1270 O O . GLY A 1 167 ? 9.777 4.541 -16.508 1.00 58.56 167 GLY A O 1
ATOM 1271 N N . THR A 1 168 ? 9.084 5.173 -18.554 1.00 63.69 168 THR A N 1
ATOM 1272 C CA . THR A 1 168 ? 7.761 5.672 -18.168 1.00 63.69 168 THR A CA 1
ATOM 1273 C C . THR A 1 168 ? 6.710 4.625 -18.530 1.00 63.69 168 THR A C 1
ATOM 1275 O O . THR A 1 168 ? 6.347 4.479 -19.692 1.00 63.69 168 THR A O 1
ATOM 1278 N N . GLY A 1 169 ? 6.210 3.871 -17.550 1.00 79.00 169 GLY A N 1
ATOM 1279 C CA . GLY A 1 169 ? 5.174 2.867 -17.804 1.00 79.00 169 GLY A CA 1
ATOM 1280 C C . GLY A 1 169 ? 5.209 1.669 -16.867 1.00 79.00 169 GLY A C 1
ATOM 1281 O O . GLY A 1 169 ? 6.110 1.510 -16.046 1.00 79.00 169 GLY A O 1
ATOM 1282 N N . LEU A 1 170 ? 4.193 0.824 -17.011 1.00 84.69 170 LEU A N 1
ATOM 1283 C CA . LEU A 1 170 ? 4.133 -0.488 -16.391 1.00 84.69 170 LEU A CA 1
ATOM 1284 C C . LEU A 1 170 ? 4.918 -1.466 -17.249 1.00 84.69 170 LEU A C 1
ATOM 1286 O O . LEU A 1 170 ? 4.609 -1.660 -18.424 1.00 84.69 170 LEU A O 1
ATOM 1290 N N . ARG A 1 171 ? 5.908 -2.090 -16.625 1.00 87.75 171 ARG A N 1
ATOM 1291 C CA . ARG A 1 171 ? 6.724 -3.128 -17.244 1.00 87.75 171 ARG A CA 1
ATOM 1292 C C . ARG A 1 171 ? 6.150 -4.509 -16.958 1.00 87.75 171 ARG A C 1
ATOM 1294 O O . ARG A 1 171 ? 5.444 -4.661 -15.955 1.00 87.75 171 ARG A O 1
ATOM 1301 N N . PRO A 1 172 ? 6.542 -5.537 -17.724 1.00 89.19 172 PRO A N 1
ATOM 1302 C CA . PRO A 1 172 ? 6.154 -6.920 -17.456 1.00 89.19 172 PRO A CA 1
ATOM 1303 C C . PRO A 1 172 ? 6.386 -7.367 -16.004 1.00 89.19 172 PRO A C 1
ATOM 1305 O O . PRO A 1 172 ? 5.566 -8.073 -15.424 1.00 89.19 172 PRO A O 1
ATOM 1308 N N . SER A 1 173 ? 7.449 -6.882 -15.355 1.00 88.75 173 SER A N 1
ATOM 1309 C CA . SER A 1 173 ? 7.753 -7.183 -13.949 1.00 88.75 173 SER A CA 1
ATOM 1310 C C . SER A 1 173 ? 6.728 -6.639 -12.941 1.00 88.75 173 SER A C 1
ATOM 1312 O O . SER A 1 173 ? 6.650 -7.138 -11.819 1.00 88.75 173 SER A O 1
ATOM 1314 N N . ALA A 1 174 ? 5.905 -5.658 -13.323 1.00 90.56 174 ALA A N 1
ATOM 1315 C CA . ALA A 1 174 ? 4.809 -5.152 -12.500 1.00 90.56 174 ALA A CA 1
ATOM 1316 C C . ALA A 1 174 ? 3.561 -6.053 -12.537 1.00 90.56 174 ALA A C 1
ATOM 1318 O O . ALA A 1 174 ? 2.638 -5.825 -11.751 1.00 90.56 174 ALA A O 1
ATOM 1319 N N . ALA A 1 175 ? 3.517 -7.073 -13.406 1.00 93.12 175 ALA A N 1
ATOM 1320 C CA . ALA A 1 175 ? 2.357 -7.949 -13.577 1.00 93.12 175 ALA A CA 1
ATOM 1321 C C . ALA A 1 175 ? 1.863 -8.544 -12.253 1.00 93.12 175 ALA A C 1
ATOM 1323 O O . ALA A 1 175 ? 0.683 -8.425 -11.927 1.00 93.12 175 ALA A O 1
ATOM 1324 N N . THR A 1 176 ? 2.777 -9.108 -11.458 1.00 93.50 176 THR A N 1
ATOM 1325 C CA . THR A 1 176 ? 2.455 -9.706 -10.154 1.00 93.50 176 THR A CA 1
ATOM 1326 C C . THR A 1 176 ? 1.851 -8.679 -9.199 1.00 93.50 176 THR A C 1
ATOM 1328 O O . THR A 1 176 ? 0.877 -8.967 -8.513 1.00 93.50 176 THR A O 1
ATOM 1331 N N . THR A 1 177 ? 2.378 -7.453 -9.173 1.00 93.88 177 THR A N 1
ATOM 1332 C CA . THR A 1 177 ? 1.849 -6.385 -8.315 1.00 93.88 177 THR A CA 1
ATOM 1333 C C . THR A 1 177 ? 0.453 -5.946 -8.746 1.00 93.88 177 THR A C 1
ATOM 1335 O O . THR A 1 177 ? -0.428 -5.811 -7.899 1.00 93.88 177 THR A O 1
ATOM 1338 N N . ILE A 1 178 ? 0.225 -5.739 -10.047 1.00 95.44 178 ILE A N 1
ATOM 1339 C CA . ILE A 1 178 ? -1.102 -5.362 -10.555 1.00 95.44 178 ILE A CA 1
ATOM 1340 C C . ILE A 1 178 ? -2.116 -6.479 -10.295 1.00 95.44 178 ILE A C 1
ATOM 1342 O O . ILE A 1 178 ? -3.240 -6.189 -9.889 1.00 95.44 178 ILE A O 1
ATOM 1346 N N . GLU A 1 179 ? -1.718 -7.741 -10.450 1.00 96.06 179 GLU A N 1
ATOM 1347 C CA . GLU A 1 179 ? -2.570 -8.885 -10.133 1.00 96.06 179 GLU A CA 1
ATOM 1348 C C . GLU A 1 179 ? -2.923 -8.958 -8.646 1.00 96.06 179 GLU A C 1
ATOM 1350 O O . GLU A 1 179 ? -4.084 -9.171 -8.311 1.00 96.06 179 GLU A O 1
ATOM 1355 N N . GLU A 1 180 ? -1.963 -8.781 -7.738 1.00 96.56 180 GLU A N 1
ATOM 1356 C CA . GLU A 1 180 ? -2.249 -8.800 -6.299 1.00 96.56 180 GLU A CA 1
ATOM 1357 C C . GLU A 1 180 ? -3.177 -7.651 -5.884 1.00 96.56 180 GLU A C 1
ATOM 1359 O O . GLU A 1 180 ? -4.070 -7.841 -5.055 1.00 96.56 180 GLU A O 1
ATOM 1364 N N . ILE A 1 181 ? -3.023 -6.477 -6.503 1.00 96.75 181 ILE A N 1
ATOM 1365 C CA . ILE A 1 181 ? -3.951 -5.360 -6.318 1.00 96.75 181 ILE A CA 1
ATOM 1366 C C . ILE A 1 181 ? -5.343 -5.724 -6.856 1.00 96.75 181 ILE A C 1
ATOM 1368 O O . ILE A 1 181 ? -6.334 -5.500 -6.163 1.00 96.75 181 ILE A O 1
ATOM 1372 N N . ALA A 1 182 ? -5.438 -6.292 -8.061 1.00 96.69 182 ALA A N 1
ATOM 1373 C CA . ALA A 1 182 ? -6.709 -6.725 -8.639 1.00 96.69 182 ALA A CA 1
ATOM 1374 C C . ALA A 1 182 ? -7.391 -7.780 -7.755 1.00 96.69 182 ALA A C 1
ATOM 1376 O O . ALA A 1 182 ? -8.582 -7.664 -7.477 1.00 96.69 182 ALA A O 1
ATOM 1377 N N . ARG A 1 183 ? -6.621 -8.745 -7.237 1.00 97.25 183 ARG A N 1
ATOM 1378 C CA . ARG A 1 183 ? -7.087 -9.787 -6.314 1.00 97.25 183 ARG A CA 1
ATOM 1379 C C . ARG A 1 183 ? -7.670 -9.192 -5.038 1.00 97.25 183 ARG A C 1
ATOM 1381 O O . ARG A 1 183 ? -8.774 -9.559 -4.671 1.00 97.25 183 ARG A O 1
ATOM 1388 N N . PHE A 1 184 ? -6.998 -8.220 -4.416 1.00 97.38 184 PHE A N 1
ATOM 1389 C CA . PHE A 1 184 ? -7.557 -7.536 -3.246 1.00 97.38 184 PHE A CA 1
ATOM 1390 C C . PHE A 1 184 ? -8.952 -6.957 -3.532 1.00 97.38 184 PHE A C 1
ATOM 1392 O O . PHE A 1 184 ? -9.864 -7.110 -2.721 1.00 97.38 184 PHE A O 1
ATOM 1399 N N . TRP A 1 185 ? -9.129 -6.286 -4.675 1.00 97.06 185 TRP A N 1
ATOM 1400 C CA . TRP A 1 185 ? -10.417 -5.684 -5.026 1.00 97.06 185 TRP A CA 1
ATOM 1401 C C . TRP A 1 185 ? -11.471 -6.724 -5.407 1.00 97.06 185 TRP A C 1
ATOM 1403 O O . TRP A 1 185 ? -12.640 -6.535 -5.074 1.00 97.06 185 TRP A O 1
ATOM 1413 N N . ARG A 1 186 ? -11.058 -7.821 -6.052 1.00 96.19 186 ARG A N 1
ATOM 1414 C CA . ARG A 1 186 ? -11.904 -8.986 -6.324 1.00 96.19 186 ARG A CA 1
ATOM 1415 C C . ARG A 1 186 ? -12.468 -9.550 -5.018 1.00 96.19 186 ARG A C 1
ATOM 1417 O O . ARG A 1 186 ? -13.685 -9.571 -4.842 1.00 96.19 186 ARG A O 1
ATOM 1424 N N . ASP A 1 187 ? -11.587 -9.865 -4.070 1.00 95.75 187 ASP A N 1
ATOM 1425 C CA . ASP A 1 187 ? -11.946 -10.413 -2.759 1.00 95.75 187 ASP A CA 1
ATOM 1426 C C . ASP A 1 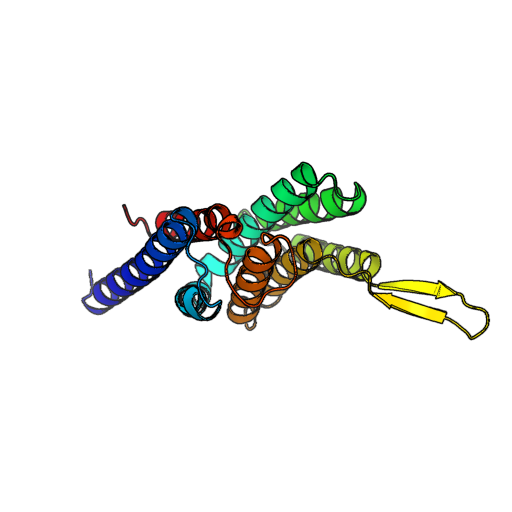187 ? -12.836 -9.435 -1.972 1.00 95.75 187 ASP A C 1
ATOM 1428 O O . ASP A 1 187 ? -13.841 -9.824 -1.379 1.00 95.75 187 ASP A O 1
ATOM 1432 N N . ARG A 1 188 ? -12.513 -8.132 -1.999 1.00 93.62 188 ARG A N 1
ATOM 1433 C CA . ARG A 1 188 ? -13.269 -7.092 -1.276 1.00 93.62 188 ARG A CA 1
ATOM 1434 C C . ARG A 1 188 ? -14.708 -6.936 -1.768 1.00 93.62 188 ARG A C 1
ATOM 1436 O O . ARG A 1 188 ? -15.562 -6.499 -0.985 1.00 93.62 188 ARG A O 1
ATOM 1443 N N . TYR A 1 189 ? -14.963 -7.222 -3.041 1.00 93.38 189 TYR A N 1
ATOM 1444 C CA . TYR A 1 189 ? -16.280 -7.082 -3.660 1.00 93.38 189 TYR A CA 1
ATOM 1445 C C . TYR A 1 189 ? -16.992 -8.410 -3.917 1.00 93.38 189 TYR A C 1
ATOM 1447 O O . TYR A 1 189 ? -18.132 -8.371 -4.372 1.00 93.38 189 TYR A O 1
ATOM 1455 N N . GLY A 1 190 ? -16.372 -9.549 -3.590 1.00 91.31 190 GLY A N 1
ATOM 1456 C CA . GLY A 1 190 ? -16.954 -10.870 -3.831 1.00 91.31 190 GLY A CA 1
ATOM 1457 C C . GLY A 1 190 ? -17.186 -11.142 -5.317 1.00 91.31 190 GLY A C 1
ATOM 1458 O O . GLY A 1 190 ? -18.220 -11.687 -5.684 1.00 91.31 190 GLY A O 1
ATOM 1459 N N . ILE A 1 191 ? -16.267 -10.678 -6.166 1.00 90.25 191 ILE A N 1
ATOM 1460 C CA . ILE A 1 191 ? -16.279 -10.970 -7.603 1.00 90.25 191 ILE A CA 1
ATOM 1461 C C . ILE A 1 191 ? -15.593 -12.331 -7.776 1.00 90.25 191 ILE A C 1
ATOM 1463 O O . ILE A 1 191 ? -14.513 -12.526 -7.224 1.00 90.25 191 ILE A O 1
ATOM 1467 N N . GLU A 1 192 ? -16.215 -13.267 -8.487 1.00 74.06 192 GLU A N 1
ATOM 1468 C CA . GLU A 1 192 ? -15.605 -14.567 -8.818 1.00 74.06 192 GLU A CA 1
ATOM 1469 C C . GLU A 1 192 ? -14.710 -14.464 -10.056 1.00 74.06 192 GLU A C 1
ATOM 1471 O O . GLU A 1 192 ? -15.129 -13.801 -11.033 1.00 74.06 192 GLU A O 1
#

pLDDT: mean 88.31, std 11.21, range [50.09, 98.12]

Secondary structure (DSSP, 8-state):
--HHHHHHHHHHHHHHHHHHHHHHHHHTT--B-GGGGTHHHHHTT-HHHHHHHHHHHHHHHHHHHHHTT--HHHHHHHHHHHHHHHHHHHS--HHHHHHHHHHHHHHHHHHEEEEEETTEEEEEE---HHHHHHHHHHHHHH-TTTHHHHHHHHHHHHHHTTS-SS-SSB-GGGHHHHHHHHHHHHHHHT--

Radius of gyration: 17.85 Å; chains: 1; bounding box: 64×39×44 Å